Protein AF-A0A341AVJ7-F1 (afdb_monomer)

Solvent-accessible surface area (backbone atoms only — not comparable to full-atom values): 14240 Å² total; per-residue (Å²): 131,85,73,80,74,52,73,64,56,33,52,48,53,52,46,50,39,40,34,27,59,74,46,94,47,39,70,59,22,54,53,50,54,51,52,34,62,76,69,59,48,58,78,62,43,69,47,100,87,67,48,79,38,89,62,56,73,66,57,54,49,62,76,43,65,89,60,59,50,61,45,61,58,55,49,59,64,51,48,51,68,58,44,42,72,81,53,69,47,80,57,84,89,73,88,49,90,85,35,65,64,61,49,24,83,85,55,49,81,76,70,60,56,56,82,75,74,48,50,66,58,57,44,38,61,60,94,86,35,64,69,81,79,61,94,66,56,85,65,80,77,56,61,68,40,51,53,53,13,24,72,76,59,76,50,76,58,68,71,63,78,55,48,74,69,63,60,73,71,64,70,91,87,78,89,78,90,78,64,98,60,74,72,80,46,78,49,68,45,96,82,49,38,36,38,41,38,32,41,92,57,101,56,73,44,76,47,77,47,90,60,80,79,70,91,80,79,81,73,78,81,78,78,128

Organism: Neophocaena asiaeorientalis asiaeorientalis (NCBI:txid1706337)

Radius of gyration: 34.22 Å; Cα contacts (8 Å, |Δi|>4): 209; chains: 1; bounding box: 63×37×95 Å

pLDDT: mean 75.71, std 14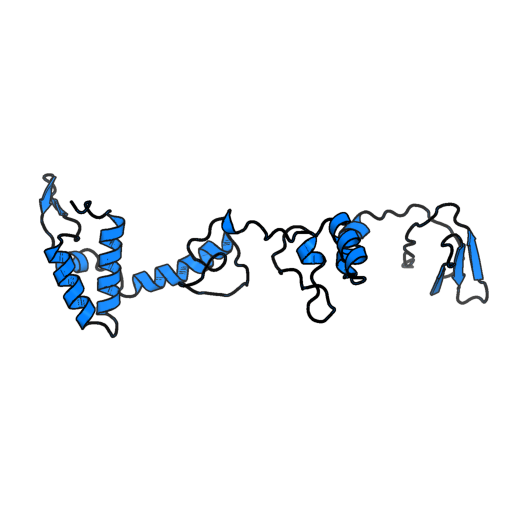.05, range [25.52, 94.06]

Foldseek 3Di:
DPPQDDPVRLVVLLLVLLLCCVDPNVVVSVVSLVVCLVVVSHDWDQDPVRDTDRDHSVNVCVVPVVQHSCNVVVVLQVLQVVVCVVQNALDPPDRDCPDPQSNHSPHDVVSLPQPPCALVLQLDDDVLARDDDRPSNVDQDDLVSQVVSCVNRVDGDPCNNDPPVNVVPQDDPDDDDQDPADWDDWDADPQNQWIWTDDPPRDIGIDGHPDRDRDDDPDPPPDD

InterPro domains:
  IPR052060 Bromodomain and WD repeat-containing [PTHR16266] (5-199)
  IPR057452 BRWD/PHIP, N-terminal domain [PF25437] (5-84)

Nearest PDB structures (foldseek):
  6lk8-assembly1_D  TM=6.986E-01  e=1.396E+00  Xenopus laevis
  9hcj-assembly1_N0  TM=7.595E-01  e=2.207E+00  Dictyostelium discoideum
  4bh6-assembly3_A  TM=8.139E-01  e=6.186E+00  Saccharomyces cerevisiae
  5grs-assembly1_A  TM=6.076E-01  e=2.475E+00  Schizosaccharomyces pombe 972h-
  2dk7-assembly1_A  TM=6.017E-01  e=4.646E+00  Homo sapiens

Secondary structure (DSSP, 8-state):
-PPPPPHHHHHHHHHHHHHHHHSS-HHHHHHHHHHHHHTT-SPPEEPTT--EE---HHHHHHHTTTS-TTHHHHHHHHHHHHHHHHS--SSTT---TT--GGGSTT--TTTTS-----HHHHH--BTTBPPPPPTT--SPPPHHHHHHHHHHHS---HHHHS-HHHHHT----------SS-EEEEEE-TTSSEEEEEESSS-EEEEEPSSS------------

Structure (mmCIF, N/CA/C/O backbone):
data_AF-A0A341AVJ7-F1
#
_entry.id   AF-A0A341AVJ7-F1
#
loop_
_atom_site.group_PDB
_atom_site.id
_atom_site.type_symbol
_atom_site.label_atom_id
_atom_site.label_alt_id
_atom_site.label_comp_id
_atom_site.label_asym_id
_atom_site.label_entity_id
_atom_site.label_seq_id
_atom_site.pdbx_PDB_ins_code
_atom_site.Cartn_x
_atom_site.Cartn_y
_atom_site.Cartn_z
_atom_site.occupancy
_atom_site.B_iso_or_equiv
_atom_site.auth_seq_id
_atom_site.auth_comp_id
_atom_site.auth_asym_id
_atom_site.auth_atom_id
_atom_site.pdbx_PDB_model_num
ATOM 1 N N . MET A 1 1 ? 2.191 17.291 30.471 1.00 36.19 1 MET A N 1
ATOM 2 C CA . MET A 1 1 ? 0.743 17.400 30.193 1.00 36.19 1 MET A CA 1
ATOM 3 C C . MET A 1 1 ? 0.506 16.715 28.864 1.00 36.19 1 MET A C 1
ATOM 5 O O . MET A 1 1 ? 1.033 17.200 27.872 1.00 36.19 1 MET A O 1
ATOM 9 N N . ALA A 1 2 ? -0.148 15.551 28.853 1.00 49.06 2 ALA A N 1
ATOM 10 C CA . ALA A 1 2 ? -0.531 14.910 27.598 1.00 49.06 2 ALA A CA 1
ATOM 11 C C . ALA A 1 2 ? -1.512 15.844 26.876 1.00 49.06 2 ALA A C 1
ATOM 13 O O . ALA A 1 2 ? -2.444 16.350 27.504 1.00 49.06 2 ALA A O 1
ATOM 14 N N . ALA A 1 3 ? -1.239 16.156 25.610 1.00 60.06 3 ALA A N 1
ATOM 15 C CA . ALA A 1 3 ? -2.153 16.941 24.794 1.00 60.06 3 ALA A CA 1
ATOM 16 C C . ALA A 1 3 ? -3.498 16.205 24.711 1.00 60.06 3 ALA A C 1
ATOM 18 O O . ALA A 1 3 ? -3.520 14.974 24.684 1.00 60.06 3 ALA A O 1
ATOM 19 N N . ALA A 1 4 ? -4.607 16.948 24.700 1.00 65.25 4 ALA A N 1
ATOM 20 C CA . ALA A 1 4 ? -5.905 16.343 24.431 1.00 65.25 4 ALA A CA 1
ATOM 21 C C . ALA A 1 4 ? -5.829 15.621 23.072 1.00 65.25 4 ALA A C 1
ATOM 23 O O . ALA A 1 4 ? -5.292 16.213 22.127 1.00 65.25 4 ALA A O 1
ATOM 24 N N . PRO A 1 5 ? -6.308 14.368 22.972 1.00 69.56 5 PRO A N 1
ATOM 25 C CA . PRO A 1 5 ? -6.267 13.628 21.720 1.00 69.56 5 PRO A CA 1
ATOM 26 C C . PRO A 1 5 ? -7.018 14.411 20.646 1.00 69.56 5 PRO A C 1
ATOM 28 O O . PRO A 1 5 ? -8.068 15.011 20.904 1.00 69.56 5 PRO A O 1
ATOM 31 N N . THR A 1 6 ? -6.486 14.414 19.430 1.00 81.19 6 THR A N 1
ATOM 32 C CA . THR A 1 6 ? -7.226 14.961 18.292 1.00 81.19 6 THR A CA 1
ATOM 33 C C . THR A 1 6 ? -8.494 14.134 18.069 1.00 81.19 6 THR A C 1
ATOM 35 O O . THR A 1 6 ? -8.550 12.948 18.397 1.00 81.19 6 THR A O 1
ATOM 38 N N . GLN A 1 7 ? -9.534 14.739 17.489 1.00 82.62 7 GLN A N 1
ATOM 39 C CA . GLN A 1 7 ? -10.797 14.033 17.244 1.00 82.62 7 GLN A CA 1
ATOM 40 C C . GLN A 1 7 ? -10.592 12.739 16.428 1.00 82.62 7 GLN A C 1
ATOM 42 O O . GLN A 1 7 ? -11.208 11.718 16.718 1.00 82.62 7 GLN A O 1
ATOM 47 N N . ILE A 1 8 ? -9.663 12.764 15.468 1.00 87.12 8 ILE A N 1
ATOM 48 C CA . ILE A 1 8 ? -9.317 11.610 14.629 1.00 87.12 8 ILE A CA 1
ATOM 49 C C . ILE A 1 8 ? -8.631 10.510 15.447 1.00 87.12 8 ILE A C 1
ATOM 51 O O . ILE A 1 8 ? -8.919 9.336 15.240 1.00 87.12 8 ILE A O 1
ATOM 55 N N . GLU A 1 9 ? -7.743 10.859 16.382 1.00 87.44 9 GLU A N 1
ATOM 56 C CA . GLU A 1 9 ? -7.105 9.871 17.262 1.00 87.44 9 GLU A CA 1
ATOM 57 C C . GLU A 1 9 ? -8.147 9.148 18.119 1.00 87.44 9 GLU A C 1
ATOM 59 O O . GLU A 1 9 ? -8.122 7.922 18.206 1.00 87.44 9 GLU A O 1
ATOM 64 N N . ALA A 1 10 ? -9.104 9.884 18.689 1.00 86.19 10 ALA A N 1
ATOM 65 C CA . ALA A 1 10 ? -10.193 9.308 19.476 1.00 86.19 10 ALA A CA 1
ATOM 66 C C . ALA A 1 10 ? -11.079 8.357 18.644 1.00 86.19 10 ALA A C 1
ATOM 68 O O . ALA A 1 10 ? -11.395 7.246 19.079 1.00 86.19 10 ALA A O 1
ATOM 69 N N . GLU A 1 11 ? -11.439 8.758 17.421 1.00 88.81 11 GLU A N 1
ATOM 70 C CA . GLU A 1 11 ? -12.184 7.914 16.478 1.00 88.81 11 GLU A CA 1
ATOM 71 C C . GLU A 1 11 ? -11.379 6.672 16.057 1.00 88.81 11 GLU A C 1
ATOM 73 O O . GLU A 1 11 ? -11.934 5.576 15.955 1.00 88.81 11 GLU A O 1
ATOM 78 N N . LEU A 1 12 ? -10.063 6.803 15.871 1.00 91.38 12 LEU A N 1
ATOM 79 C CA . LEU A 1 12 ? -9.185 5.687 15.527 1.00 91.38 12 LEU A CA 1
ATOM 80 C C . LEU A 1 12 ? -9.103 4.663 16.663 1.00 91.38 12 LEU A C 1
ATOM 82 O O . LEU A 1 12 ? -9.247 3.467 16.408 1.00 91.38 12 LEU A O 1
ATOM 86 N N . TYR A 1 13 ? -8.928 5.108 17.909 1.00 90.69 13 TYR A N 1
ATOM 87 C CA . TYR A 1 13 ? -8.951 4.213 19.066 1.00 90.69 13 TYR A CA 1
ATOM 88 C C . TYR A 1 13 ? -10.276 3.460 19.179 1.00 90.69 13 TYR A C 1
ATOM 90 O O . TYR A 1 13 ? -10.282 2.253 19.427 1.00 90.69 13 TYR A O 1
ATOM 98 N N . TYR A 1 14 ? -11.393 4.146 18.933 1.00 89.88 14 TYR A N 1
ATOM 99 C CA . TYR A 1 14 ? -12.707 3.517 18.891 1.00 89.88 14 TYR A CA 1
ATOM 100 C C . TYR A 1 14 ? -12.799 2.425 17.812 1.00 89.88 14 TYR A C 1
ATOM 102 O O . TYR A 1 14 ? -13.263 1.315 18.087 1.00 89.88 14 TYR A O 1
ATOM 110 N N . LEU A 1 15 ? -12.318 2.700 16.596 1.00 92.25 15 LEU A N 1
ATOM 111 C CA . LEU A 1 15 ? -12.306 1.721 15.507 1.00 92.25 15 LEU A CA 1
ATOM 112 C C . LEU A 1 15 ? -11.409 0.515 15.814 1.00 92.25 15 LEU A C 1
ATOM 114 O O . LEU A 1 15 ? -11.794 -0.618 15.519 1.00 92.25 15 LEU A O 1
ATOM 118 N N . ILE A 1 16 ? -10.249 0.735 16.439 1.00 92.44 16 ILE A N 1
ATOM 119 C CA . ILE A 1 16 ? -9.341 -0.338 16.871 1.00 92.44 16 ILE A CA 1
ATOM 120 C C . ILE A 1 16 ? -10.013 -1.202 17.941 1.00 92.44 16 ILE A C 1
ATOM 122 O O . ILE A 1 16 ? -10.012 -2.426 17.820 1.00 92.44 16 ILE A O 1
ATOM 126 N N . ALA A 1 17 ? -10.635 -0.589 18.953 1.00 91.62 17 ALA A N 1
ATOM 127 C CA . ALA A 1 17 ? -11.366 -1.309 19.993 1.00 91.62 17 ALA A CA 1
ATOM 128 C C . ALA A 1 17 ? -12.454 -2.205 19.385 1.00 91.62 17 ALA A C 1
ATOM 130 O O . ALA A 1 17 ? -12.543 -3.392 19.707 1.00 91.62 17 ALA A O 1
ATOM 131 N N . ARG A 1 18 ? -13.233 -1.661 18.442 1.00 91.12 18 ARG A N 1
ATOM 132 C CA . ARG A 1 18 ? -14.313 -2.387 17.763 1.00 91.12 18 ARG A CA 1
ATOM 133 C C . ARG A 1 18 ? -13.797 -3.535 16.892 1.00 91.12 18 ARG A C 1
ATOM 135 O O . ARG A 1 18 ? -14.398 -4.608 16.883 1.00 91.12 18 ARG A O 1
ATOM 142 N N . PHE A 1 19 ? -12.669 -3.337 16.212 1.00 92.56 19 PHE A N 1
ATOM 143 C CA . PHE A 1 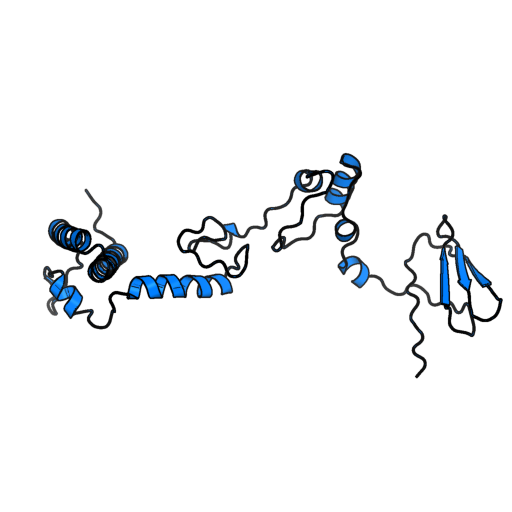19 ? -12.005 -4.386 15.440 1.00 92.56 19 PHE A CA 1
ATOM 144 C C . PHE A 1 19 ? -11.535 -5.532 16.347 1.00 92.56 19 PHE A C 1
ATOM 146 O O . PHE A 1 19 ? -11.846 -6.697 16.087 1.00 92.56 19 PHE A O 1
ATOM 153 N N . LEU A 1 20 ? -10.860 -5.209 17.456 1.00 92.62 20 LEU A N 1
ATOM 154 C CA . LEU A 1 20 ? -10.331 -6.201 18.397 1.00 92.62 20 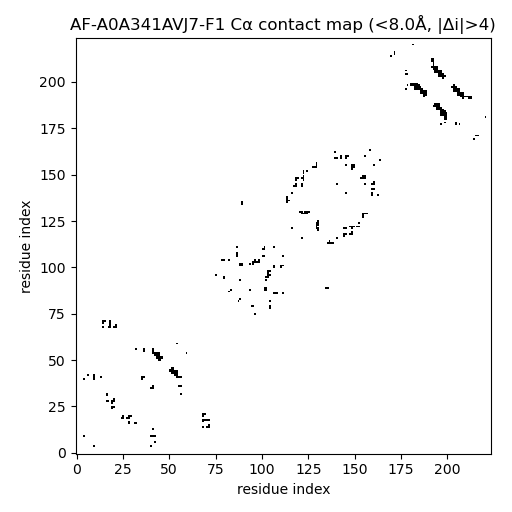LEU A CA 1
ATOM 155 C C . LEU A 1 20 ? -11.431 -7.017 19.089 1.00 92.62 20 LEU A C 1
ATOM 157 O O . LEU A 1 20 ? -11.225 -8.211 19.290 1.00 92.62 20 LEU A O 1
ATOM 161 N N . GLN A 1 21 ? -12.587 -6.414 19.400 1.00 88.88 21 GLN A N 1
ATOM 162 C CA . GLN A 1 21 ? -13.746 -7.108 19.994 1.00 88.88 21 GLN A CA 1
ATOM 163 C C . GLN A 1 21 ? -14.363 -8.180 19.086 1.00 88.88 21 GLN A C 1
ATOM 165 O O . GLN A 1 21 ? -15.004 -9.109 19.570 1.00 88.88 21 GLN A O 1
ATOM 170 N N . SER A 1 22 ? -14.220 -8.037 17.768 1.00 87.69 22 SER A N 1
ATOM 171 C CA . SER A 1 22 ? -14.698 -9.036 16.803 1.00 87.69 22 SER A CA 1
ATOM 172 C C . SER A 1 22 ? -13.659 -10.109 16.474 1.00 87.69 22 SER A C 1
ATOM 174 O O . SER A 1 22 ? -13.972 -11.097 15.812 1.00 87.69 22 SER A O 1
ATOM 176 N N . GLY A 1 23 ? -12.416 -9.901 16.910 1.00 88.88 23 GLY A N 1
ATOM 177 C CA . GLY A 1 23 ? -11.278 -10.745 16.587 1.00 88.88 23 GLY A CA 1
ATOM 178 C C . GLY A 1 23 ? -10.935 -11.766 17.679 1.00 88.88 23 GLY A C 1
ATOM 179 O O . GLY A 1 23 ? -11.634 -11.916 18.677 1.00 88.88 23 GLY A O 1
ATOM 180 N N . PRO A 1 24 ? -9.802 -12.471 17.532 1.00 91.50 24 PRO A N 1
ATOM 181 C CA . PRO A 1 24 ? -9.306 -13.396 18.554 1.00 91.50 24 PRO A CA 1
ATOM 182 C C . PRO A 1 24 ? -8.768 -12.681 19.812 1.00 91.50 24 PRO A C 1
ATOM 184 O O . PRO A 1 24 ? -8.576 -13.311 20.852 1.00 91.50 24 PRO A O 1
ATOM 187 N N . CYS A 1 25 ? -8.528 -11.368 19.742 1.00 91.56 25 CYS A N 1
ATOM 188 C CA . CYS A 1 25 ? -7.872 -10.569 20.782 1.00 91.56 25 CYS A CA 1
ATOM 189 C C . CYS A 1 25 ? -8.857 -9.893 21.758 1.00 91.56 25 CYS A C 1
ATOM 191 O O . CYS A 1 25 ? -8.626 -8.766 22.199 1.00 91.56 25 CYS A O 1
ATOM 193 N N . ASN A 1 26 ? -9.932 -10.583 22.146 1.00 88.94 26 ASN A N 1
ATOM 194 C CA . ASN A 1 26 ? -10.995 -10.019 22.993 1.00 88.94 26 ASN A CA 1
ATOM 195 C C . ASN A 1 26 ? -10.516 -9.536 24.369 1.00 88.94 26 ASN A C 1
ATOM 197 O O . ASN A 1 26 ? -11.009 -8.530 24.872 1.00 88.94 26 ASN A O 1
ATOM 201 N N . LYS A 1 27 ? -9.527 -10.214 24.970 1.00 92.00 27 LYS A N 1
ATOM 202 C CA . LYS A 1 27 ? -8.950 -9.797 26.261 1.00 92.00 27 LYS A CA 1
ATOM 203 C C . LYS A 1 27 ? -8.283 -8.426 26.158 1.00 92.00 27 LYS A C 1
ATOM 205 O O . LYS A 1 27 ? -8.512 -7.565 26.996 1.00 92.00 27 LYS A O 1
ATOM 210 N N . SER A 1 28 ? -7.499 -8.215 25.100 1.00 93.38 28 SER A N 1
ATOM 211 C CA . SER A 1 28 ? -6.859 -6.926 24.827 1.00 93.38 28 SER A CA 1
ATOM 212 C C . SER A 1 28 ? -7.890 -5.843 24.529 1.00 93.38 28 SER A C 1
ATOM 214 O O . SER A 1 28 ? -7.714 -4.710 24.953 1.00 93.38 28 SER A O 1
ATOM 216 N N . ALA A 1 29 ? -8.986 -6.194 23.851 1.00 92.38 29 ALA A N 1
ATOM 217 C CA . ALA A 1 29 ? -10.069 -5.259 23.577 1.00 92.38 29 ALA A CA 1
ATOM 218 C C . ALA A 1 29 ? -10.738 -4.745 24.865 1.00 92.38 29 ALA A C 1
ATOM 220 O O . ALA A 1 29 ? -11.009 -3.556 24.973 1.00 92.38 29 ALA A O 1
ATOM 221 N N . GLN A 1 30 ? -10.973 -5.622 25.848 1.00 91.56 30 GLN A N 1
ATOM 222 C CA . GLN A 1 30 ? -11.551 -5.238 27.142 1.00 91.56 30 GLN A CA 1
ATOM 223 C C . GLN A 1 30 ? -10.631 -4.302 27.931 1.00 91.56 30 GLN A C 1
ATOM 225 O O . GLN A 1 30 ? -11.095 -3.283 28.433 1.00 91.56 30 GLN A O 1
ATOM 230 N N . VAL A 1 31 ? -9.333 -4.619 27.991 1.00 94.06 31 VAL A N 1
ATOM 231 C CA . VAL A 1 31 ? -8.332 -3.758 28.645 1.00 94.06 31 VAL A CA 1
ATOM 232 C C . VAL A 1 31 ? -8.274 -2.393 27.963 1.00 94.06 31 VAL A C 1
ATOM 234 O O . VAL A 1 31 ? -8.323 -1.371 28.632 1.00 94.06 31 VAL A O 1
ATOM 237 N N . LEU A 1 32 ? -8.267 -2.364 26.629 1.00 91.88 32 LEU A N 1
ATOM 238 C CA . LEU A 1 32 ? -8.228 -1.113 25.878 1.00 91.88 32 LEU A CA 1
ATOM 239 C C . LEU A 1 32 ? -9.483 -0.256 26.108 1.00 91.88 32 LEU A C 1
ATOM 241 O O . LEU A 1 32 ? -9.377 0.959 26.205 1.00 91.88 32 LEU A O 1
ATOM 245 N N . VAL A 1 33 ? -10.669 -0.857 26.243 1.00 90.88 33 VAL A N 1
ATOM 246 C CA . VAL A 1 33 ? -11.892 -0.116 26.609 1.00 90.88 33 VAL A CA 1
ATOM 247 C C . VAL A 1 33 ? -11.769 0.516 27.999 1.00 90.88 33 VAL A C 1
ATOM 249 O O . VAL A 1 33 ? -12.133 1.679 28.159 1.00 90.88 33 VAL A O 1
ATOM 252 N N . GLN A 1 34 ? -11.210 -0.204 28.975 1.00 90.06 34 GLN A N 1
ATOM 253 C CA . GLN A 1 34 ? -10.962 0.339 30.316 1.00 90.06 34 GLN A CA 1
ATOM 254 C C . GLN A 1 34 ? -9.966 1.505 30.268 1.00 90.06 34 GLN A C 1
ATOM 256 O O . GLN A 1 34 ? -10.256 2.578 30.793 1.00 90.06 34 GLN A O 1
ATOM 261 N N . GLU A 1 35 ? -8.848 1.350 29.553 1.00 90.94 35 GLU A N 1
ATOM 262 C CA . GLU A 1 35 ? -7.854 2.416 29.365 1.00 90.94 35 GLU A CA 1
ATOM 263 C C . GLU A 1 35 ? -8.455 3.656 28.675 1.00 90.94 35 GLU A C 1
ATOM 265 O O . GLU A 1 35 ? -8.127 4.789 29.031 1.00 90.94 35 GLU A O 1
ATOM 270 N N . LEU A 1 36 ? -9.370 3.476 27.714 1.00 88.19 36 LEU A N 1
ATOM 271 C CA . LEU A 1 36 ? -10.055 4.589 27.042 1.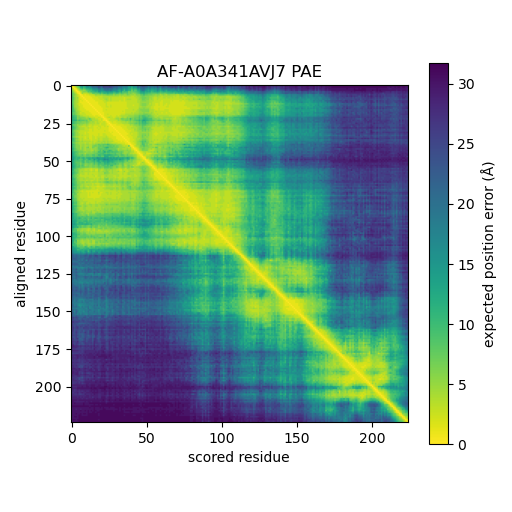00 88.19 36 LEU A CA 1
ATOM 272 C C . LEU A 1 36 ? -10.940 5.400 27.995 1.00 88.19 36 LEU A C 1
ATOM 274 O O . LEU A 1 36 ? -11.001 6.630 27.876 1.00 88.19 36 LEU A O 1
ATOM 278 N N . GLU A 1 37 ? -11.618 4.730 28.925 1.00 85.88 37 GLU A N 1
ATOM 279 C CA . GLU A 1 37 ? -12.452 5.366 29.947 1.00 85.88 37 GLU A CA 1
ATOM 280 C C . GLU A 1 37 ? -11.597 6.045 31.028 1.00 85.88 37 GLU A C 1
ATOM 282 O O . GLU A 1 37 ? -11.863 7.198 31.385 1.00 85.88 37 GLU A O 1
ATOM 287 N N . GLU A 1 38 ? -10.525 5.389 31.482 1.00 87.12 38 GLU A N 1
ATOM 288 C CA . GLU A 1 38 ? -9.567 5.928 32.458 1.00 87.12 38 GLU A CA 1
ATOM 289 C C . GLU A 1 38 ? -8.865 7.190 31.941 1.00 87.12 38 GLU A C 1
ATOM 291 O O . GLU A 1 38 ? -8.792 8.208 32.638 1.00 87.12 38 GLU A O 1
ATOM 296 N N . HIS A 1 39 ? -8.396 7.158 30.692 1.00 84.44 39 HIS A N 1
ATOM 297 C CA . HIS A 1 39 ? -7.710 8.283 30.059 1.00 84.44 39 HIS A CA 1
ATOM 298 C C . HIS A 1 39 ? -8.659 9.330 29.452 1.00 84.44 39 HIS A C 1
ATOM 300 O O . HIS A 1 39 ? -8.186 10.343 28.937 1.00 84.44 39 HIS A O 1
ATOM 306 N N . GLN A 1 40 ? -9.983 9.136 29.533 1.00 79.94 40 GLN A N 1
ATOM 307 C CA . GLN A 1 40 ? -11.003 10.029 28.957 1.00 79.94 40 GLN A CA 1
ATOM 308 C C . GLN A 1 40 ? -10.769 10.337 27.468 1.00 79.94 40 GLN A C 1
ATOM 310 O O . GLN A 1 40 ? -11.010 11.455 27.008 1.00 79.94 40 GLN A O 1
ATOM 315 N N . LEU A 1 41 ? -10.304 9.344 26.708 1.00 80.44 41 LEU A N 1
ATOM 316 C CA . LEU A 1 41 ? -10.034 9.474 25.271 1.00 80.44 41 LEU A CA 1
ATOM 317 C C . LEU A 1 41 ? -11.321 9.395 24.430 1.00 80.44 41 LEU A C 1
ATOM 319 O O . LEU A 1 41 ? -11.304 9.678 23.235 1.00 80.44 41 LEU A O 1
ATOM 323 N N . ILE A 1 42 ? -12.443 9.028 25.054 1.00 81.12 42 ILE A N 1
ATOM 324 C CA . ILE A 1 42 ? -13.767 8.975 24.435 1.00 81.12 42 ILE A CA 1
ATOM 325 C C . ILE A 1 42 ? -14.288 10.406 24.206 1.00 81.12 42 ILE A C 1
ATOM 327 O O . ILE A 1 42 ? -14.360 11.192 25.158 1.00 81.12 42 ILE A O 1
ATOM 331 N N . PRO A 1 43 ? -14.709 10.761 22.977 1.00 78.75 43 PRO A N 1
ATOM 332 C CA . PRO A 1 43 ? -15.212 12.094 22.687 1.00 78.75 43 PRO A CA 1
ATOM 333 C C . PRO A 1 43 ? -16.488 12.375 23.487 1.00 78.75 43 PRO A C 1
ATOM 335 O O . PRO A 1 43 ? -17.467 11.618 23.456 1.00 78.75 43 PRO A O 1
ATOM 338 N N . ARG A 1 44 ? -16.470 13.500 24.207 1.00 79.81 44 ARG A N 1
ATOM 339 C CA . ARG A 1 44 ? -17.588 13.956 25.037 1.00 79.81 44 ARG A CA 1
ATOM 340 C C . ARG A 1 44 ? -18.783 14.346 24.171 1.00 79.81 44 ARG A C 1
ATOM 342 O O . ARG A 1 44 ? -18.643 14.774 23.025 1.00 79.81 44 ARG A O 1
ATOM 349 N N . ARG A 1 45 ? -19.984 14.197 24.726 1.00 80.12 45 ARG A N 1
ATOM 350 C CA . ARG A 1 45 ? -21.217 14.690 24.105 1.00 80.12 45 ARG A CA 1
ATOM 351 C C . ARG A 1 45 ? -21.442 16.139 24.484 1.00 80.12 45 ARG A C 1
ATOM 353 O O . ARG A 1 45 ? -21.280 16.466 25.650 1.00 80.12 45 ARG A O 1
ATOM 360 N N . LEU A 1 46 ? -21.931 16.946 23.552 1.00 79.25 46 LEU A N 1
ATOM 361 C CA . LEU A 1 46 ? -22.588 18.204 23.882 1.00 79.25 46 LEU A CA 1
ATOM 362 C C . LEU A 1 46 ? -24.101 17.998 23.879 1.00 79.25 46 LEU A C 1
ATOM 364 O O . LEU A 1 46 ? -24.653 17.402 22.950 1.00 79.25 46 LEU A O 1
ATOM 368 N N . ASP A 1 47 ? -24.755 18.477 24.926 1.00 82.56 47 ASP A N 1
ATOM 369 C CA . ASP A 1 47 ? -26.210 18.583 24.961 1.00 82.56 47 ASP A CA 1
ATOM 370 C C . ASP A 1 47 ? -26.695 19.792 24.151 1.00 82.56 47 ASP A C 1
ATOM 372 O O . ASP A 1 47 ? -25.904 20.649 23.755 1.00 82.56 47 ASP A O 1
ATOM 376 N N . TRP A 1 48 ? -28.008 19.896 23.923 1.00 78.62 48 TRP A N 1
ATOM 377 C CA . TRP A 1 48 ? -28.620 21.042 23.229 1.00 78.62 48 TRP A CA 1
ATOM 378 C C . TRP A 1 48 ? -28.368 22.384 23.946 1.00 78.62 48 TRP A C 1
ATOM 380 O O . TRP A 1 48 ? -28.412 23.437 23.323 1.00 78.62 48 TRP A O 1
ATOM 390 N N . GLU A 1 49 ? -28.062 22.341 25.245 1.00 82.56 49 GLU A N 1
ATOM 391 C CA . GLU A 1 49 ? -27.647 23.478 26.081 1.00 82.56 49 GLU A CA 1
ATOM 392 C C . GLU A 1 49 ? -26.130 23.756 26.030 1.00 82.56 49 GLU A C 1
ATOM 394 O O . GLU A 1 49 ? -25.639 24.635 26.736 1.00 82.56 49 GLU A O 1
ATOM 399 N N . GLY A 1 50 ? -25.363 23.000 25.237 1.00 81.62 50 GLY A N 1
ATOM 400 C CA . GLY A 1 50 ? -23.911 23.156 25.097 1.00 81.62 50 GLY A CA 1
ATOM 401 C C . GLY A 1 50 ? -23.087 22.591 26.259 1.00 81.62 50 GLY A C 1
ATOM 402 O O . GLY A 1 50 ? -21.901 22.892 26.369 1.00 81.62 50 GLY A O 1
ATOM 403 N N . ARG A 1 51 ? -23.685 21.778 27.140 1.00 81.69 51 ARG A N 1
ATOM 404 C CA . ARG A 1 51 ? -22.983 21.146 28.269 1.00 81.69 51 ARG A CA 1
ATOM 405 C C . ARG A 1 51 ? -22.315 19.838 27.858 1.00 81.69 51 ARG A C 1
ATOM 407 O O . ARG A 1 51 ? -22.937 19.006 27.198 1.00 81.69 51 ARG A O 1
ATOM 414 N N . GLU A 1 52 ? -21.071 19.652 28.292 1.00 83.06 52 GLU A N 1
ATOM 415 C CA . GLU A 1 52 ? -20.303 18.432 28.047 1.00 83.06 52 GLU A CA 1
ATOM 416 C C . GLU A 1 52 ? -20.705 17.294 28.988 1.00 83.06 52 GLU A C 1
ATOM 418 O O . GLU A 1 52 ? -20.648 17.431 30.210 1.00 83.06 52 GLU A O 1
ATOM 423 N N . HIS A 1 53 ? -21.018 16.138 28.412 1.00 78.88 53 HIS A N 1
ATOM 424 C CA . HIS A 1 53 ? -21.319 14.911 29.138 1.00 78.88 53 HIS A CA 1
ATOM 425 C C . HIS A 1 53 ? -20.312 13.820 28.794 1.00 78.88 53 HIS A C 1
ATOM 427 O O . HIS A 1 53 ? -19.934 13.620 27.631 1.00 78.88 53 HIS A O 1
ATOM 433 N N . ARG A 1 54 ? -19.882 13.098 29.833 1.00 78.06 54 ARG A N 1
ATOM 434 C CA . ARG A 1 54 ? -19.069 11.891 29.686 1.00 78.06 54 ARG A CA 1
ATOM 435 C C . ARG A 1 54 ? -19.930 10.791 29.069 1.00 78.06 54 ARG A C 1
ATOM 437 O O . ARG A 1 54 ? -21.077 10.618 29.469 1.00 78.06 54 ARG A O 1
ATOM 444 N N . ARG A 1 55 ? -19.371 10.082 28.093 1.00 79.06 55 ARG A N 1
ATOM 445 C CA . ARG A 1 55 ? -19.993 8.921 27.449 1.00 79.06 55 ARG A CA 1
ATOM 446 C C . ARG A 1 55 ? -19.256 7.661 27.872 1.00 79.06 55 ARG A C 1
ATOM 448 O O . ARG A 1 55 ? -18.032 7.705 27.998 1.00 79.06 55 ARG A O 1
ATOM 455 N N . SER A 1 56 ? -19.993 6.571 28.048 1.00 84.00 56 SER A N 1
ATOM 456 C CA . SER A 1 56 ? -19.394 5.239 28.127 1.00 84.00 56 SER A CA 1
ATOM 457 C C . SER A 1 56 ? -19.005 4.744 26.732 1.00 84.00 56 SER A C 1
ATOM 459 O O . SER A 1 56 ? -19.476 5.270 25.711 1.00 84.00 56 SER A O 1
ATOM 461 N N . PHE A 1 57 ? -18.157 3.719 26.666 1.00 85.06 57 PHE A N 1
ATOM 462 C CA . PHE A 1 57 ? -17.847 3.081 25.386 1.00 85.06 57 PHE A CA 1
ATOM 463 C C . PHE A 1 57 ? -19.098 2.461 24.734 1.00 85.06 57 PHE A C 1
ATOM 465 O O . PHE A 1 57 ? -19.284 2.567 23.519 1.00 85.06 57 PHE A O 1
ATOM 472 N N . GLU A 1 58 ? -19.989 1.873 25.534 1.00 85.38 58 GLU A N 1
ATOM 473 C CA . GLU A 1 58 ? -21.237 1.256 25.067 1.00 85.38 58 GLU A CA 1
ATOM 474 C C . GLU A 1 58 ? -22.182 2.279 24.423 1.00 85.38 58 GLU A C 1
ATOM 476 O O . GLU A 1 58 ? -22.715 2.024 23.339 1.00 85.38 58 GLU A O 1
ATOM 481 N N . ASP A 1 59 ? -22.306 3.475 25.008 1.00 86.50 59 ASP A N 1
ATOM 482 C CA . ASP A 1 59 ? -23.088 4.575 24.424 1.00 86.50 59 ASP A CA 1
ATOM 483 C C . ASP A 1 59 ? -22.553 4.977 23.045 1.00 86.50 59 ASP A C 1
ATOM 485 O O . ASP A 1 59 ? -23.316 5.312 22.132 1.00 86.50 59 ASP A O 1
ATOM 489 N N . LEU A 1 60 ? -21.228 4.948 22.874 1.00 85.44 60 LEU A N 1
ATOM 490 C CA . LEU A 1 60 ? -20.583 5.301 21.614 1.00 85.44 60 LEU A CA 1
ATOM 491 C C . LEU A 1 60 ? -20.799 4.218 20.551 1.00 85.44 60 LEU A C 1
ATOM 493 O O . LEU A 1 60 ? -21.004 4.542 19.378 1.00 85.44 60 LEU A O 1
ATOM 497 N N . VAL A 1 61 ? -20.820 2.944 20.948 1.00 87.31 61 VAL A N 1
ATOM 498 C CA . VAL A 1 61 ? -21.214 1.828 20.076 1.00 87.31 61 VAL A CA 1
ATOM 499 C C . VAL A 1 61 ? -22.679 1.938 19.662 1.00 87.31 61 VAL A C 1
ATOM 501 O O . VAL A 1 61 ? -22.969 1.801 18.471 1.00 87.31 61 VAL A O 1
ATOM 504 N N . ALA A 1 62 ? -23.579 2.251 20.595 1.00 87.50 62 ALA A N 1
ATOM 505 C CA . ALA A 1 62 ? -25.002 2.424 20.315 1.00 87.50 62 ALA A CA 1
ATOM 506 C C . ALA A 1 62 ? -25.263 3.602 19.360 1.00 87.50 62 ALA A C 1
ATOM 508 O O . ALA A 1 62 ? -26.001 3.460 18.384 1.00 87.50 62 ALA A O 1
ATOM 509 N N . ALA A 1 63 ? -24.605 4.744 19.581 1.00 87.06 63 ALA A N 1
ATOM 510 C CA . ALA A 1 63 ? -24.706 5.908 18.699 1.00 87.06 63 ALA A CA 1
ATOM 511 C C . ALA A 1 63 ? -24.173 5.622 17.282 1.00 87.06 63 ALA A C 1
ATOM 513 O O . ALA A 1 63 ? -24.698 6.140 16.296 1.00 87.06 63 ALA A O 1
ATOM 514 N N . ASN A 1 64 ? -23.156 4.766 17.168 1.00 87.38 64 ASN A N 1
ATOM 515 C CA . ASN A 1 64 ? -22.517 4.401 15.906 1.00 87.38 64 ASN A CA 1
ATOM 516 C C . ASN A 1 64 ? -22.884 2.981 15.450 1.00 87.38 64 ASN A C 1
ATOM 518 O O . ASN A 1 64 ? -22.035 2.228 14.964 1.00 87.38 64 ASN A O 1
ATOM 522 N N . ALA A 1 65 ? -24.160 2.606 15.562 1.00 86.81 65 ALA A N 1
ATOM 523 C CA . ALA A 1 65 ? -24.646 1.286 15.151 1.00 86.81 65 ALA A CA 1
ATOM 524 C C . ALA A 1 65 ? -24.393 0.967 13.660 1.00 86.81 65 ALA A C 1
ATOM 526 O O . ALA A 1 65 ? -24.235 -0.193 13.292 1.00 86.81 65 ALA A O 1
ATOM 527 N N . HIS A 1 66 ? -24.303 1.995 12.811 1.00 89.94 66 HIS A N 1
ATOM 528 C CA . HIS A 1 66 ? -24.074 1.880 11.367 1.00 89.94 66 HIS A CA 1
ATOM 529 C C . HIS A 1 66 ? -22.652 1.431 10.984 1.00 89.94 66 HIS A C 1
ATOM 531 O O . HIS A 1 66 ? -22.429 1.008 9.850 1.00 89.94 66 HIS A O 1
ATOM 537 N N . ILE A 1 67 ? -21.686 1.533 11.900 1.00 90.50 67 ILE A N 1
ATOM 538 C CA . ILE A 1 67 ? -20.290 1.167 11.649 1.00 90.50 67 ILE A CA 1
ATOM 539 C C . ILE A 1 67 ? -20.126 -0.323 11.966 1.00 90.50 67 ILE A C 1
ATOM 541 O O . ILE A 1 67 ? -20.325 -0.710 13.107 1.00 90.50 67 ILE A O 1
ATOM 545 N N . PRO A 1 68 ? -19.781 -1.205 11.022 1.00 88.44 68 PRO A N 1
ATOM 546 C CA . PRO A 1 68 ? -19.540 -2.606 11.355 1.00 88.44 68 PRO A CA 1
ATOM 547 C C . PRO A 1 68 ? -18.173 -2.792 12.053 1.00 88.44 68 PRO A C 1
ATOM 549 O O . PRO A 1 68 ? -17.302 -1.926 11.956 1.00 88.44 68 PRO A O 1
ATOM 552 N N . PRO A 1 69 ? -17.930 -3.907 12.762 1.00 88.00 69 PRO A N 1
ATOM 553 C CA . PRO A 1 69 ? -16.649 -4.127 13.443 1.00 88.00 69 PRO A CA 1
ATOM 554 C C . PRO A 1 69 ? -15.460 -4.317 12.482 1.00 88.00 69 PRO A C 1
ATOM 556 O O . PRO A 1 69 ? -14.323 -4.023 12.836 1.00 88.00 69 PRO A O 1
ATOM 559 N N . ASP A 1 70 ? -15.722 -4.730 11.241 1.00 90.56 70 ASP A N 1
ATOM 560 C CA . ASP A 1 70 ? -14.737 -4.874 10.161 1.00 90.56 70 ASP A CA 1
ATOM 561 C C . ASP A 1 70 ? -14.494 -3.567 9.377 1.00 90.56 70 ASP A C 1
ATOM 563 O O . ASP A 1 70 ? -13.778 -3.553 8.374 1.00 90.56 70 ASP A O 1
ATOM 567 N N . TYR A 1 71 ? -15.078 -2.448 9.819 1.00 92.62 71 TYR A N 1
ATOM 568 C CA . TYR A 1 71 ? -15.035 -1.173 9.102 1.00 92.62 71 TYR A CA 1
ATOM 569 C C . TYR A 1 71 ? -13.613 -0.656 8.864 1.00 92.62 71 TYR A C 1
ATOM 571 O O . TYR A 1 71 ? -13.296 -0.224 7.756 1.00 92.62 71 TYR A O 1
ATOM 579 N N . LEU A 1 72 ? -12.739 -0.747 9.873 1.00 92.06 72 LEU A N 1
ATOM 580 C CA . LEU A 1 72 ? -11.340 -0.325 9.753 1.00 92.06 72 LEU A CA 1
ATOM 581 C C . LEU A 1 72 ? -10.607 -1.120 8.661 1.00 92.06 72 LEU A C 1
ATOM 583 O O . LEU A 1 72 ? -9.885 -0.545 7.851 1.00 92.06 72 LEU A O 1
ATOM 587 N N . LEU A 1 73 ? -10.856 -2.429 8.593 1.00 91.44 73 LEU A N 1
ATOM 588 C CA . LEU A 1 73 ? -10.263 -3.313 7.593 1.00 91.44 73 LEU A CA 1
ATOM 589 C C . LEU A 1 73 ? -10.755 -2.961 6.182 1.00 91.44 73 LEU A C 1
ATOM 591 O O . LEU A 1 73 ? -9.938 -2.798 5.278 1.00 91.44 73 LEU A O 1
ATOM 595 N N . LYS A 1 74 ? -12.060 -2.713 6.011 1.00 91.94 74 LYS A N 1
ATOM 596 C CA . LYS A 1 74 ? -12.639 -2.254 4.734 1.00 91.94 74 LYS A CA 1
ATOM 597 C C . LYS A 1 74 ? -12.057 -0.922 4.262 1.00 91.94 74 LYS A C 1
ATOM 599 O O . LYS A 1 74 ? -11.853 -0.729 3.063 1.00 91.94 74 LYS A O 1
ATOM 604 N N . ILE A 1 75 ? -11.791 0.010 5.181 1.00 92.50 75 ILE A N 1
ATOM 605 C CA . ILE A 1 75 ? -11.109 1.268 4.850 1.00 92.50 75 ILE A CA 1
ATOM 606 C C . ILE A 1 75 ? -9.706 0.970 4.317 1.00 92.50 75 ILE A C 1
ATOM 608 O O . ILE A 1 75 ? -9.351 1.441 3.235 1.00 92.50 75 ILE A O 1
ATOM 612 N N . CYS A 1 76 ? -8.930 0.165 5.040 1.00 90.81 76 CYS A N 1
ATOM 613 C CA . CYS A 1 76 ? -7.573 -0.207 4.655 1.00 90.81 76 CYS A CA 1
ATOM 614 C C . CYS A 1 76 ? -7.513 -0.901 3.281 1.00 90.81 76 CYS A C 1
ATOM 616 O O . CYS A 1 76 ? -6.644 -0.577 2.472 1.00 90.81 76 CYS A O 1
ATOM 618 N N . GLU A 1 77 ? -8.465 -1.785 2.978 1.00 89.50 77 GLU A N 1
ATOM 619 C CA . GLU A 1 77 ? -8.590 -2.439 1.667 1.00 89.50 77 GLU A CA 1
ATOM 620 C C . GLU A 1 77 ? -8.943 -1.456 0.546 1.00 89.50 77 GLU A C 1
ATOM 622 O O . GLU A 1 77 ? -8.461 -1.588 -0.579 1.00 89.50 77 GLU A O 1
ATOM 627 N N . ARG A 1 78 ? -9.771 -0.446 0.836 1.00 90.00 78 ARG A N 1
ATOM 628 C CA . ARG A 1 78 ? -10.243 0.513 -0.169 1.00 90.00 78 ARG A CA 1
ATOM 629 C C . ARG A 1 78 ? -9.228 1.612 -0.476 1.00 90.00 78 ARG A C 1
ATOM 631 O O . ARG A 1 78 ? -9.198 2.098 -1.607 1.00 90.00 78 ARG A O 1
ATOM 638 N N . ILE A 1 79 ? -8.403 2.006 0.495 1.00 90.44 79 ILE A N 1
ATOM 639 C CA . ILE A 1 79 ? -7.401 3.068 0.311 1.00 90.44 79 ILE A CA 1
ATOM 640 C C . ILE A 1 79 ? -6.341 2.660 -0.716 1.00 90.44 79 ILE A C 1
ATOM 642 O O . ILE A 1 79 ? -5.990 3.483 -1.558 1.00 90.44 79 ILE A O 1
ATOM 646 N N . GLY A 1 80 ? -5.865 1.410 -0.699 1.00 87.19 80 GLY A N 1
ATOM 647 C CA . GLY A 1 80 ? -4.814 0.942 -1.614 1.00 87.19 80 GLY A CA 1
ATOM 648 C C . GLY A 1 80 ? -5.144 1.190 -3.096 1.00 87.19 80 GLY A C 1
ATOM 649 O O . GLY A 1 80 ? -4.452 1.978 -3.739 1.00 87.19 80 GLY A O 1
ATOM 650 N N . PRO A 1 81 ? -6.247 0.625 -3.624 1.00 87.25 81 PRO A N 1
ATOM 651 C CA . PRO A 1 81 ? -6.663 0.815 -5.014 1.00 87.25 81 PRO A CA 1
ATOM 652 C C . PRO A 1 81 ? -7.015 2.260 -5.383 1.00 87.25 81 PRO A C 1
ATOM 654 O O . PRO A 1 81 ? -6.911 2.636 -6.550 1.00 87.25 81 PRO A O 1
ATOM 657 N N . LEU A 1 82 ? -7.482 3.072 -4.427 1.00 88.88 82 LEU A N 1
ATOM 658 C CA . LEU A 1 82 ? -7.730 4.498 -4.665 1.00 88.88 82 LEU A CA 1
ATOM 659 C C . LEU A 1 82 ? -6.415 5.258 -4.826 1.00 88.88 82 LEU A C 1
ATOM 661 O O . LEU A 1 82 ? -6.277 6.053 -5.753 1.00 88.88 82 LEU A O 1
ATOM 665 N N . LEU A 1 83 ? -5.440 4.965 -3.970 1.00 87.62 83 LEU A N 1
ATOM 666 C CA . LEU A 1 83 ? -4.117 5.565 -4.026 1.00 87.62 83 LEU A CA 1
ATOM 667 C C . LEU A 1 83 ? -3.348 5.132 -5.277 1.00 87.62 83 LEU A C 1
ATOM 669 O O . LEU A 1 83 ? -2.676 5.960 -5.880 1.00 87.62 83 LEU A O 1
ATOM 673 N N . ASP A 1 84 ? -3.491 3.877 -5.709 1.00 85.50 84 ASP A N 1
ATOM 674 C CA . ASP A 1 84 ? -2.851 3.344 -6.920 1.00 85.50 84 ASP A CA 1
ATOM 675 C C . ASP A 1 84 ? -3.237 4.096 -8.202 1.00 85.50 84 ASP A C 1
ATOM 677 O O . ASP A 1 84 ? -2.453 4.120 -9.153 1.00 85.50 84 ASP A O 1
ATOM 681 N N . LYS A 1 85 ? -4.426 4.716 -8.236 1.00 85.19 85 LYS A N 1
ATOM 682 C CA . LYS A 1 85 ? -4.885 5.531 -9.373 1.00 85.19 85 LYS A CA 1
ATOM 683 C C . LYS A 1 85 ? -4.144 6.860 -9.470 1.00 85.19 85 LYS A C 1
ATOM 685 O O . LYS A 1 85 ? -3.799 7.277 -10.570 1.00 85.19 85 LYS A O 1
ATOM 690 N N . GLU A 1 86 ? -3.922 7.509 -8.333 1.00 84.94 86 GLU A N 1
ATOM 691 C CA . GLU A 1 86 ? -3.251 8.812 -8.264 1.00 84.94 86 GLU A CA 1
ATOM 692 C C . GLU A 1 86 ? -1.728 8.654 -8.308 1.00 84.94 86 GLU A C 1
ATOM 694 O O . GLU A 1 86 ? -1.016 9.396 -8.986 1.00 84.94 86 GLU A O 1
ATOM 699 N N . ILE A 1 87 ? -1.214 7.661 -7.582 1.00 83.19 87 ILE A N 1
ATOM 700 C CA . ILE A 1 87 ? 0.208 7.407 -7.408 1.00 83.19 87 ILE A CA 1
ATOM 701 C C . ILE A 1 87 ? 0.461 5.916 -7.668 1.00 83.19 87 ILE A C 1
ATOM 703 O O . ILE A 1 87 ? 0.197 5.084 -6.798 1.00 83.19 87 ILE A O 1
ATOM 707 N N . PRO A 1 88 ? 1.003 5.533 -8.837 1.00 79.06 88 PRO A N 1
ATOM 708 C CA . PRO A 1 88 ? 1.219 4.129 -9.157 1.00 79.06 88 PRO A CA 1
ATOM 709 C C . PRO A 1 88 ? 2.337 3.513 -8.305 1.00 79.06 88 PRO A C 1
ATOM 711 O O . PRO A 1 88 ? 3.336 4.156 -7.968 1.00 79.06 88 PRO A O 1
ATOM 714 N N . GLN A 1 89 ? 2.1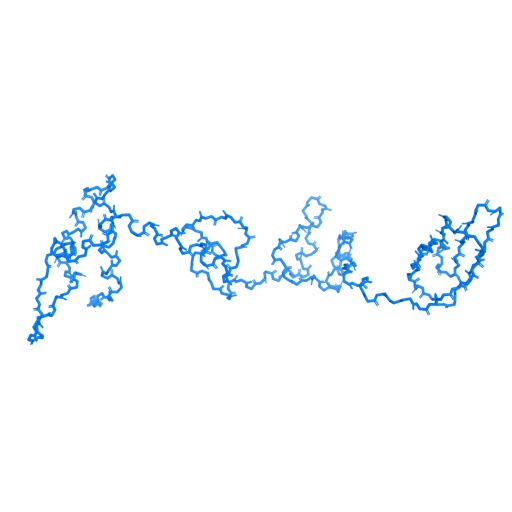71 2.237 -7.958 1.00 76.94 89 GLN A N 1
ATOM 715 C CA . GLN A 1 89 ? 3.191 1.456 -7.256 1.00 76.94 89 GLN A CA 1
ATOM 716 C C . GLN A 1 89 ? 4.379 1.116 -8.159 1.00 76.94 89 GLN A C 1
ATOM 718 O O . GLN A 1 89 ? 4.270 1.022 -9.382 1.00 76.94 89 GLN A O 1
ATOM 723 N N . SER A 1 90 ? 5.525 0.830 -7.531 1.00 72.94 90 SER A N 1
ATOM 724 C CA . SER A 1 90 ? 6.693 0.295 -8.245 1.00 72.94 90 SER A CA 1
ATOM 725 C C . SER A 1 90 ? 6.423 -1.061 -8.899 1.00 72.94 90 SER A C 1
ATOM 727 O O . SER A 1 90 ? 7.025 -1.378 -9.923 1.00 72.94 90 SER A O 1
ATOM 729 N N . VAL A 1 91 ? 5.573 -1.870 -8.273 1.00 74.94 91 VAL A N 1
ATOM 730 C CA . VAL A 1 91 ? 5.166 -3.186 -8.761 1.00 74.94 91 VAL A CA 1
ATOM 731 C C . VAL A 1 91 ? 3.645 -3.211 -8.707 1.00 74.94 91 VAL A C 1
ATOM 733 O O . VAL A 1 91 ? 3.111 -3.050 -7.613 1.00 74.94 91 VAL A O 1
ATOM 736 N N . PRO A 1 92 ? 2.952 -3.369 -9.843 1.00 77.12 92 PRO A N 1
ATOM 737 C CA . PRO A 1 92 ? 1.497 -3.388 -9.860 1.00 77.12 92 PRO A CA 1
ATOM 738 C C . PRO A 1 92 ? 0.951 -4.627 -9.139 1.00 77.12 92 PRO A C 1
ATOM 740 O O . PRO A 1 92 ? 1.506 -5.719 -9.264 1.00 77.12 92 PRO A O 1
ATOM 743 N N . GLY A 1 93 ? -0.160 -4.457 -8.418 1.00 78.25 93 GLY A N 1
ATOM 744 C CA . GLY A 1 93 ? -0.901 -5.549 -7.776 1.00 78.25 93 GLY A CA 1
ATOM 745 C C . GLY A 1 93 ? -0.446 -5.909 -6.359 1.00 78.25 93 GLY A C 1
ATOM 746 O O . GLY A 1 93 ? -0.972 -6.860 -5.785 1.00 78.25 93 GLY A O 1
ATOM 747 N N . VAL A 1 94 ? 0.499 -5.170 -5.771 1.00 82.75 94 VAL A N 1
ATOM 748 C CA . VAL A 1 94 ? 0.972 -5.432 -4.408 1.00 82.75 94 VAL A CA 1
ATOM 749 C C . VAL A 1 94 ? 0.067 -4.721 -3.402 1.00 82.75 94 VAL A C 1
ATOM 751 O O . VAL A 1 94 ? 0.218 -3.536 -3.124 1.00 82.75 94 VAL A O 1
ATOM 754 N N . GLN A 1 95 ? -0.871 -5.453 -2.807 1.00 83.00 95 GLN A N 1
ATOM 755 C CA . GLN A 1 95 ? -1.739 -4.917 -1.756 1.00 83.00 95 GLN A CA 1
ATOM 756 C C . GLN A 1 95 ? -1.163 -5.250 -0.378 1.00 83.00 95 GLN A C 1
ATOM 758 O O . GLN A 1 95 ? -1.231 -6.386 0.085 1.00 83.00 95 GLN A O 1
ATOM 763 N N . THR A 1 96 ? -0.550 -4.261 0.272 1.00 85.56 96 THR A N 1
ATOM 764 C CA . THR A 1 96 ? 0.015 -4.399 1.620 1.00 85.56 96 THR A CA 1
ATOM 765 C C . THR A 1 96 ? -0.168 -3.114 2.419 1.00 85.56 96 THR A C 1
ATOM 767 O O . THR A 1 96 ? 0.104 -2.022 1.926 1.00 85.56 96 THR A O 1
ATOM 770 N N . LEU A 1 97 ? -0.611 -3.246 3.671 1.00 88.44 97 LEU A N 1
ATOM 771 C CA . LEU A 1 97 ? -0.727 -2.125 4.613 1.00 88.44 97 LEU A CA 1
ATOM 772 C C . LEU A 1 97 ? 0.617 -1.773 5.266 1.00 88.44 97 LEU A C 1
ATOM 774 O O . LEU A 1 97 ? 0.791 -0.671 5.771 1.00 88.44 97 LEU A O 1
ATOM 778 N N . LEU A 1 98 ? 1.566 -2.713 5.245 1.00 88.56 98 LEU A N 1
ATOM 779 C CA . LEU A 1 98 ? 2.886 -2.605 5.875 1.00 88.56 98 LEU A CA 1
ATOM 780 C C . LEU A 1 98 ? 3.993 -2.330 4.846 1.00 88.56 98 LEU A C 1
ATOM 782 O O . LEU A 1 98 ? 5.171 -2.586 5.091 1.00 88.56 98 LEU A O 1
ATOM 786 N N . GLY A 1 99 ? 3.616 -1.868 3.653 1.00 84.88 99 GLY A N 1
ATOM 787 C CA . GLY A 1 99 ? 4.563 -1.529 2.603 1.00 84.88 99 GLY A CA 1
ATOM 788 C C . GLY A 1 99 ? 5.424 -0.325 2.977 1.00 84.88 99 GLY A C 1
ATOM 789 O O . GLY A 1 99 ? 5.001 0.578 3.692 1.00 84.88 99 GLY A O 1
ATOM 790 N N . VAL A 1 100 ? 6.648 -0.297 2.450 1.00 81.06 100 VAL A N 1
ATOM 791 C CA . VAL A 1 100 ? 7.607 0.788 2.694 1.00 81.06 100 VAL A CA 1
ATOM 792 C C . VAL A 1 100 ? 7.881 1.545 1.397 1.00 81.06 100 VAL A C 1
ATOM 794 O O . VAL A 1 100 ? 7.898 0.972 0.302 1.00 81.06 100 VAL A O 1
ATOM 797 N N . GLY A 1 101 ? 8.095 2.857 1.512 1.00 80.75 101 GLY A N 1
ATOM 798 C CA . GLY A 1 101 ? 8.411 3.731 0.385 1.00 80.75 101 GLY A CA 1
ATOM 799 C C . GLY A 1 101 ? 7.295 3.730 -0.658 1.00 80.75 101 GLY A C 1
ATOM 800 O O . GLY A 1 101 ? 6.152 4.042 -0.355 1.00 80.75 101 GLY A O 1
ATOM 801 N N . ARG A 1 102 ? 7.603 3.323 -1.894 1.00 77.62 102 ARG A N 1
ATOM 802 C CA . ARG A 1 102 ? 6.638 3.319 -3.013 1.00 77.62 102 ARG A CA 1
ATOM 803 C C . ARG A 1 102 ? 5.517 2.282 -2.898 1.00 77.62 102 ARG A C 1
ATOM 805 O O . ARG A 1 102 ? 4.596 2.326 -3.704 1.00 77.62 102 ARG A O 1
ATOM 812 N N . GLN A 1 103 ? 5.616 1.369 -1.934 1.00 83.00 103 GLN A N 1
ATOM 813 C CA . GLN A 1 103 ? 4.550 0.429 -1.580 1.00 83.00 103 GLN A CA 1
ATOM 814 C C . GLN A 1 103 ? 3.790 0.863 -0.313 1.00 83.00 103 GLN A C 1
ATOM 816 O O . GLN A 1 103 ? 2.879 0.163 0.112 1.00 83.00 103 GLN A O 1
ATOM 821 N N . SER A 1 104 ? 4.164 1.989 0.310 1.00 87.50 104 SER A N 1
ATOM 822 C CA . SER A 1 104 ? 3.464 2.538 1.478 1.00 87.50 104 SER A CA 1
ATOM 823 C C . SER A 1 104 ? 2.115 3.138 1.083 1.00 87.50 104 SER A C 1
ATOM 825 O O . SER A 1 104 ? 1.974 3.728 0.009 1.00 87.50 104 SER A O 1
ATOM 827 N N . LEU A 1 105 ? 1.131 3.050 1.979 1.00 86.50 105 LEU A N 1
ATOM 828 C CA . LEU A 1 105 ? -0.137 3.775 1.845 1.00 86.50 105 LEU A CA 1
ATOM 829 C C . LEU A 1 105 ? 0.003 5.283 2.096 1.00 86.50 105 LEU A C 1
ATOM 831 O O . LEU A 1 105 ? -0.878 6.045 1.721 1.00 86.50 105 LEU A O 1
ATOM 835 N N . LEU A 1 106 ? 1.110 5.715 2.702 1.00 86.69 106 LEU A N 1
ATOM 836 C CA . LEU A 1 106 ? 1.410 7.123 2.985 1.00 86.69 106 LEU A CA 1
ATOM 837 C C . LEU A 1 106 ? 2.415 7.715 1.987 1.00 86.69 106 LEU A C 1
ATOM 839 O O . LEU A 1 106 ? 3.143 8.644 2.315 1.00 86.69 106 LEU A O 1
ATOM 843 N N . ARG A 1 107 ? 2.535 7.122 0.796 1.00 85.38 107 ARG A N 1
ATOM 844 C CA . ARG A 1 107 ? 3.485 7.584 -0.221 1.00 85.38 107 ARG A CA 1
ATOM 845 C C . ARG A 1 107 ? 3.030 8.891 -0.852 1.00 85.38 107 ARG A C 1
ATOM 847 O O . ARG A 1 107 ? 1.884 9.014 -1.282 1.00 85.38 107 ARG A O 1
ATOM 854 N N . ASP A 1 108 ? 3.981 9.799 -1.020 1.00 80.81 108 ASP A N 1
ATOM 855 C CA . ASP A 1 108 ? 3.760 11.055 -1.721 1.00 80.81 108 ASP A CA 1
ATOM 856 C C . ASP A 1 108 ? 4.288 11.008 -3.160 1.00 80.81 108 ASP A C 1
ATOM 858 O O . ASP A 1 108 ? 5.210 10.263 -3.516 1.00 80.81 108 ASP A O 1
ATOM 862 N N . ALA A 1 109 ? 3.794 11.920 -4.002 1.00 73.12 109 ALA A N 1
ATOM 863 C CA . ALA A 1 109 ? 4.355 12.154 -5.336 1.00 73.12 109 ALA A CA 1
ATOM 864 C C . ALA A 1 109 ? 5.862 12.500 -5.291 1.00 73.12 109 ALA A C 1
ATOM 866 O O . ALA A 1 109 ? 6.599 12.269 -6.252 1.00 73.12 109 ALA A O 1
ATOM 867 N N . LYS A 1 110 ? 6.349 13.023 -4.155 1.00 70.25 110 LYS A N 1
ATOM 868 C CA . LYS A 1 110 ? 7.772 13.306 -3.914 1.00 70.25 110 LYS A CA 1
ATOM 869 C C . LYS A 1 110 ? 8.607 12.031 -3.770 1.00 70.25 110 LYS A C 1
ATOM 871 O O . LYS A 1 110 ? 9.739 12.014 -4.253 1.00 70.25 110 LYS A O 1
ATOM 876 N N . ASP A 1 111 ? 8.048 10.972 -3.193 1.00 64.38 111 ASP A N 1
ATOM 877 C CA . ASP A 1 111 ? 8.710 9.666 -3.033 1.00 64.38 111 ASP A CA 1
ATOM 878 C C . ASP A 1 111 ? 8.730 8.875 -4.348 1.00 64.38 111 ASP A C 1
ATOM 880 O O . ASP A 1 111 ? 9.548 7.976 -4.578 1.00 64.38 111 ASP A O 1
ATOM 884 N N . CYS A 1 112 ? 7.853 9.269 -5.270 1.00 60.53 112 CYS A N 1
ATOM 885 C CA . CYS A 1 112 ? 7.790 8.754 -6.629 1.00 60.53 112 CYS A CA 1
ATOM 886 C C . CYS A 1 112 ? 8.799 9.410 -7.573 1.00 60.53 112 CYS A C 1
ATOM 888 O O . CYS A 1 112 ? 8.838 9.059 -8.755 1.00 60.53 112 CYS A O 1
ATOM 890 N N . LYS A 1 113 ? 9.667 10.310 -7.081 1.00 58.94 113 LYS A N 1
ATOM 891 C CA . LYS A 1 113 ? 10.812 10.791 -7.862 1.00 58.94 113 LYS A CA 1
ATOM 892 C C . LYS A 1 113 ? 11.588 9.574 -8.353 1.00 58.94 113 LYS A C 1
ATOM 894 O O . LYS A 1 113 ? 12.117 8.793 -7.561 1.00 58.94 113 LYS A O 1
ATOM 899 N N . SER A 1 114 ? 11.567 9.376 -9.674 1.00 57.59 114 SER A N 1
ATOM 900 C CA . SER A 1 114 ? 12.314 8.338 -10.383 1.00 57.59 114 SER A CA 1
ATOM 901 C C . SER A 1 114 ? 13.700 8.247 -9.762 1.00 57.59 114 SER A C 1
ATOM 903 O O . SER A 1 114 ? 14.376 9.271 -9.692 1.00 57.59 114 SER A O 1
ATOM 905 N N . THR A 1 115 ? 14.117 7.063 -9.301 1.00 57.81 115 THR A N 1
ATOM 906 C CA . THR A 1 115 ? 15.507 6.836 -8.912 1.00 57.81 115 THR A CA 1
ATOM 907 C C . THR A 1 115 ? 16.326 7.194 -10.135 1.00 57.81 115 THR A C 1
ATOM 909 O O . THR A 1 115 ? 16.325 6.445 -11.107 1.00 57.81 115 THR A O 1
ATOM 912 N N . LEU A 1 116 ? 16.911 8.389 -10.153 1.00 57.38 116 LEU A N 1
ATOM 913 C CA . LEU A 1 116 ? 17.766 8.838 -11.233 1.00 57.38 116 LEU A CA 1
ATOM 914 C C . LEU A 1 116 ? 18.935 7.865 -11.230 1.00 57.38 116 LEU A C 1
ATOM 916 O O . LEU A 1 116 ? 19.785 7.903 -10.346 1.00 57.38 116 LEU A O 1
ATOM 920 N N . TRP A 1 117 ? 18.930 6.918 -12.163 1.00 62.28 117 TRP A N 1
ATOM 921 C CA . TRP A 1 117 ? 20.110 6.118 -12.403 1.00 62.28 117 TRP A CA 1
ATOM 922 C C . TRP A 1 117 ? 21.204 7.072 -12.860 1.00 62.28 117 TRP A C 1
ATOM 924 O O . TRP A 1 117 ? 21.145 7.647 -13.948 1.00 62.28 117 TRP A O 1
ATOM 934 N N . ASN A 1 118 ? 22.174 7.277 -11.978 1.00 64.62 118 ASN A N 1
ATOM 935 C CA . ASN A 1 118 ? 23.370 8.042 -12.276 1.00 64.62 118 ASN A CA 1
ATOM 936 C C . ASN A 1 118 ? 24.240 7.261 -13.272 1.00 64.62 118 ASN A C 1
ATOM 938 O O . ASN A 1 118 ? 24.069 6.054 -13.450 1.00 64.62 118 ASN A O 1
ATOM 942 N N . GLY A 1 119 ? 25.209 7.925 -13.910 1.00 65.75 119 GLY A N 1
ATOM 943 C CA . GLY A 1 119 ? 26.127 7.271 -14.856 1.00 65.75 119 GLY A CA 1
ATOM 944 C C . GLY A 1 119 ? 26.838 6.038 -14.272 1.00 65.75 119 GLY A C 1
ATOM 945 O O . GLY A 1 119 ? 27.059 5.064 -14.985 1.00 65.75 119 GLY A O 1
ATOM 946 N N . SER A 1 120 ? 27.092 6.028 -12.959 1.00 69.38 120 SER A N 1
ATOM 947 C CA . SER A 1 120 ? 27.647 4.881 -12.230 1.00 69.38 120 SER A CA 1
ATOM 948 C C . SER A 1 120 ? 26.714 3.666 -12.182 1.00 69.38 120 SER A C 1
ATOM 950 O O . SER A 1 120 ? 27.195 2.541 -12.254 1.00 69.38 120 SER A O 1
ATOM 952 N N . ALA A 1 121 ? 25.392 3.861 -12.130 1.00 71.88 121 ALA A N 1
ATOM 953 C CA . ALA A 1 121 ? 24.424 2.763 -12.188 1.00 71.88 121 ALA A CA 1
ATOM 954 C C . ALA A 1 121 ? 24.409 2.095 -13.574 1.00 71.88 121 ALA A C 1
ATOM 956 O O . ALA A 1 121 ? 24.251 0.882 -13.676 1.00 71.88 121 ALA A O 1
ATOM 957 N N . PHE A 1 122 ? 24.645 2.871 -14.640 1.00 69.06 122 PHE A N 1
ATOM 958 C CA . PHE A 1 122 ? 24.788 2.342 -16.001 1.00 69.06 122 PHE A CA 1
ATOM 959 C C . PHE A 1 122 ? 26.117 1.622 -16.238 1.00 69.06 122 PHE A C 1
ATOM 961 O O . PHE A 1 122 ? 26.168 0.716 -17.066 1.00 69.06 122 PHE A O 1
ATOM 968 N N . ALA A 1 123 ? 27.171 2.018 -15.521 1.00 72.12 123 ALA A N 1
ATOM 969 C CA . ALA A 1 123 ? 28.478 1.366 -15.552 1.00 72.12 123 ALA A CA 1
ATOM 970 C C . ALA A 1 123 ? 28.582 0.167 -14.589 1.00 72.12 123 ALA A C 1
ATOM 972 O O . ALA A 1 123 ? 29.580 -0.548 -14.597 1.00 72.12 123 ALA A O 1
ATOM 973 N N . ALA A 1 124 ? 27.576 -0.077 -13.747 1.00 79.00 124 ALA A N 1
ATOM 974 C CA . ALA A 1 124 ? 27.561 -1.261 -12.903 1.00 79.00 124 ALA A CA 1
ATOM 975 C C . ALA A 1 124 ? 27.344 -2.513 -13.768 1.00 79.00 124 ALA A C 1
ATOM 977 O O . ALA A 1 124 ? 26.482 -2.537 -14.645 1.00 79.00 124 ALA A O 1
ATOM 978 N N . LEU A 1 125 ? 28.108 -3.571 -13.503 1.00 78.31 125 LEU A N 1
ATOM 979 C CA . LEU A 1 125 ? 27.918 -4.877 -14.126 1.00 78.31 125 LEU A CA 1
ATOM 980 C C . LEU A 1 125 ? 27.535 -5.894 -13.058 1.00 78.31 125 LEU A C 1
ATOM 982 O O . LEU A 1 125 ? 28.257 -6.087 -12.083 1.00 78.31 125 LEU A O 1
ATOM 986 N N . HIS A 1 126 ? 26.424 -6.590 -13.274 1.00 74.31 126 HIS A N 1
ATOM 987 C CA . HIS A 1 126 ? 26.044 -7.751 -12.483 1.00 74.31 126 HIS A CA 1
ATOM 988 C C . HIS A 1 126 ? 26.231 -8.999 -13.350 1.00 74.31 126 HIS A C 1
ATOM 990 O O . HIS A 1 126 ? 25.531 -9.178 -14.348 1.00 74.31 126 HIS A O 1
ATOM 996 N N . ARG A 1 127 ? 27.214 -9.843 -13.002 1.00 80.69 127 ARG A N 1
ATOM 997 C CA . ARG A 1 127 ? 27.611 -11.037 -13.782 1.00 80.69 127 ARG A CA 1
ATOM 998 C C . ARG A 1 127 ? 27.968 -10.720 -15.246 1.00 80.69 127 ARG A C 1
ATOM 1000 O O . ARG A 1 127 ? 27.540 -11.413 -16.161 1.00 80.69 127 ARG A O 1
ATOM 1007 N N . GLY A 1 128 ? 28.710 -9.631 -15.469 1.00 77.88 128 GLY A N 1
ATOM 1008 C CA . GLY A 1 128 ? 29.143 -9.206 -16.809 1.00 77.88 128 GLY A CA 1
ATOM 1009 C C . GLY A 1 128 ? 28.052 -8.562 -17.673 1.00 77.88 128 GLY A C 1
ATOM 1010 O O . GLY A 1 128 ? 28.302 -8.244 -18.832 1.00 77.88 128 GLY A O 1
ATOM 1011 N N . ARG A 1 129 ? 26.846 -8.336 -17.132 1.00 75.94 129 ARG A N 1
ATOM 1012 C CA . ARG A 1 129 ? 25.730 -7.691 -17.837 1.00 75.94 129 ARG A CA 1
ATOM 1013 C C . ARG A 1 129 ? 25.327 -6.392 -17.130 1.00 75.94 129 ARG A C 1
ATOM 1015 O O . ARG A 1 129 ? 25.272 -6.376 -15.899 1.00 75.94 129 ARG A O 1
ATOM 1022 N N . PRO A 1 130 ? 24.992 -5.318 -17.867 1.00 73.88 130 PRO A N 1
ATOM 1023 C CA . PRO A 1 130 ? 24.407 -4.130 -17.254 1.00 73.88 130 PRO A CA 1
ATOM 1024 C C . PRO A 1 130 ? 23.045 -4.456 -16.595 1.00 73.88 130 PRO A C 1
ATOM 1026 O O . PRO A 1 130 ? 22.276 -5.259 -17.145 1.00 73.88 130 PRO A O 1
ATOM 1029 N N . PRO A 1 131 ? 22.714 -3.852 -15.43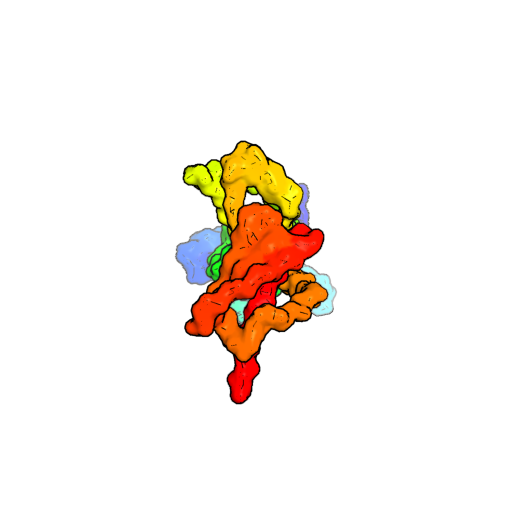9 1.00 74.19 131 PRO A N 1
ATOM 1030 C CA . PRO A 1 131 ? 21.477 -4.110 -14.701 1.00 74.19 131 PRO A CA 1
ATOM 1031 C C . PRO A 1 131 ? 20.227 -3.696 -15.489 1.00 74.19 131 PRO A C 1
ATOM 1033 O O . PRO A 1 131 ? 20.283 -2.843 -16.378 1.00 74.19 131 PRO A O 1
ATOM 1036 N N . GLU A 1 132 ? 19.101 -4.362 -15.222 1.00 72.50 132 GLU A N 1
ATOM 1037 C CA . GLU A 1 132 ? 17.813 -4.079 -15.872 1.00 72.50 132 GLU A CA 1
ATOM 1038 C C . GLU A 1 132 ? 17.221 -2.756 -15.396 1.00 72.50 132 GLU A C 1
ATOM 1040 O O . GLU A 1 132 ? 17.299 -2.417 -14.216 1.00 72.50 132 GLU A O 1
ATOM 1045 N N . LEU A 1 133 ? 16.657 -1.996 -16.341 1.00 67.19 133 LEU A N 1
ATOM 1046 C CA . LEU A 1 133 ? 15.961 -0.761 -16.013 1.00 67.19 133 LEU A CA 1
ATOM 1047 C C . LEU A 1 133 ? 14.714 -1.107 -15.192 1.00 67.19 133 LEU A C 1
ATOM 1049 O O . LEU A 1 133 ? 13.961 -2.000 -15.590 1.00 67.19 133 LEU A O 1
ATOM 1053 N N . PRO A 1 134 ? 14.455 -0.395 -14.084 1.00 64.38 134 PRO A N 1
ATOM 1054 C CA . PRO A 1 134 ? 13.181 -0.505 -13.395 1.00 64.38 134 PRO A CA 1
ATOM 1055 C C . PRO A 1 134 ? 12.038 -0.211 -14.370 1.00 64.38 134 PRO A C 1
ATOM 1057 O O . PRO A 1 134 ? 12.120 0.742 -15.145 1.00 64.38 134 PRO A O 1
ATOM 1060 N N . VAL A 1 135 ? 10.947 -0.975 -14.285 1.00 60.69 135 VAL A N 1
ATOM 1061 C CA . VAL A 1 135 ? 9.745 -0.796 -15.128 1.00 60.69 135 VAL A CA 1
ATOM 1062 C C . VAL A 1 135 ? 9.205 0.642 -15.053 1.00 60.69 135 VAL A C 1
ATOM 1064 O O . VAL A 1 135 ? 8.697 1.174 -16.031 1.00 60.69 135 VAL A O 1
ATOM 1067 N N . ASN A 1 136 ? 9.415 1.309 -13.914 1.00 58.78 136 ASN A N 1
ATOM 1068 C CA . ASN A 1 136 ? 8.99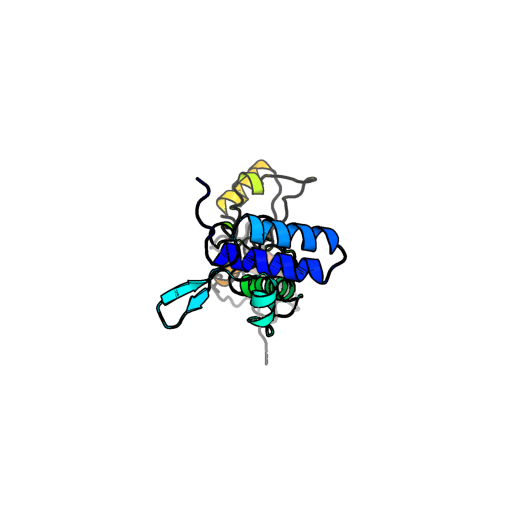5 2.686 -13.653 1.00 58.78 136 ASN A CA 1
ATOM 1069 C C . ASN A 1 136 ? 10.111 3.729 -13.845 1.00 58.78 136 ASN A C 1
ATOM 1071 O O . ASN A 1 136 ? 10.105 4.779 -13.196 1.00 58.78 136 ASN A O 1
ATOM 1075 N N . TYR A 1 137 ? 11.109 3.455 -14.689 1.00 63.06 137 TYR A N 1
ATOM 1076 C CA . TYR A 1 137 ? 12.118 4.447 -15.057 1.00 63.06 137 TYR A CA 1
ATOM 1077 C C . TYR A 1 137 ? 11.541 5.400 -16.113 1.00 63.06 137 TYR A C 1
ATOM 1079 O O . TYR A 1 137 ? 11.614 5.166 -17.315 1.00 63.06 137 TYR A O 1
ATOM 1087 N N . VAL A 1 138 ? 10.921 6.479 -15.628 1.00 57.91 138 VAL A N 1
ATOM 1088 C CA . VAL A 1 138 ? 10.098 7.410 -16.426 1.00 57.91 138 VAL A CA 1
ATOM 1089 C C . VAL A 1 138 ? 10.904 8.195 -17.472 1.00 57.91 138 VAL A C 1
ATOM 1091 O O . VAL A 1 138 ? 10.336 8.698 -18.438 1.00 57.91 138 VAL A O 1
ATOM 1094 N N . LYS A 1 139 ? 12.229 8.315 -17.319 1.00 62.56 139 LYS A N 1
ATOM 1095 C CA . LYS A 1 139 ? 13.081 9.054 -18.262 1.00 62.56 139 LYS A CA 1
ATOM 1096 C C . LYS A 1 139 ? 14.140 8.135 -18.847 1.00 62.56 139 LYS A C 1
ATOM 1098 O O . LYS A 1 139 ? 14.905 7.603 -18.060 1.00 62.56 139 LYS A O 1
ATOM 1103 N N . PRO A 1 140 ? 14.254 7.972 -20.175 1.00 61.72 140 PRO A N 1
ATOM 1104 C CA . PRO A 1 140 ? 15.340 7.189 -20.749 1.00 61.72 140 PRO A CA 1
ATOM 1105 C C . PRO A 1 140 ? 16.702 7.792 -20.361 1.00 61.72 140 PRO A C 1
ATOM 1107 O O . PRO A 1 140 ? 16.811 9.011 -20.187 1.00 61.72 140 PRO A O 1
ATOM 1110 N N . PRO A 1 141 ? 17.750 6.965 -20.214 1.00 68.19 141 PRO A N 1
ATOM 1111 C CA . PRO A 1 141 ? 19.081 7.473 -19.920 1.00 68.19 141 PRO A CA 1
ATOM 1112 C C . PRO A 1 141 ? 19.590 8.445 -20.984 1.00 68.19 141 PRO A C 1
ATOM 1114 O O . PRO A 1 141 ? 19.338 8.273 -22.174 1.00 68.19 141 PRO A O 1
ATOM 1117 N N . ASN A 1 142 ? 20.359 9.448 -20.553 1.00 73.06 142 ASN A N 1
ATOM 1118 C CA . ASN A 1 142 ? 21.062 10.349 -21.464 1.00 73.06 142 ASN A CA 1
ATOM 1119 C C . ASN A 1 142 ? 22.120 9.565 -22.265 1.00 73.06 142 ASN A C 1
ATOM 1121 O O . ASN A 1 142 ? 22.896 8.810 -21.672 1.00 73.06 142 ASN A O 1
ATOM 1125 N N . VAL A 1 143 ? 22.193 9.791 -23.583 1.00 75.56 143 VAL A N 1
ATOM 1126 C CA . VAL A 1 143 ? 23.178 9.170 -24.485 1.00 75.56 143 VAL A CA 1
ATOM 1127 C C . VAL A 1 143 ? 24.607 9.314 -23.962 1.00 75.56 143 VAL A C 1
ATOM 1129 O O . VAL A 1 143 ? 25.360 8.347 -24.010 1.00 75.56 143 VAL A O 1
ATOM 1132 N N . VAL A 1 144 ? 24.945 10.462 -23.361 1.00 79.31 144 VAL A N 1
ATOM 1133 C CA . VAL A 1 144 ? 26.272 10.725 -22.781 1.00 79.31 144 VAL A CA 1
ATOM 1134 C C . VAL A 1 144 ? 26.594 9.731 -21.662 1.00 79.31 144 VAL A C 1
ATOM 1136 O O . VAL A 1 144 ? 27.679 9.157 -21.628 1.00 79.31 144 VAL A O 1
ATOM 1139 N N . ASN A 1 145 ? 25.635 9.456 -20.775 1.00 78.44 145 ASN A N 1
ATOM 1140 C CA . ASN A 1 145 ? 25.834 8.507 -19.677 1.00 78.44 145 ASN A CA 1
ATOM 1141 C C . ASN A 1 145 ? 26.000 7.075 -20.201 1.00 78.44 145 ASN A C 1
ATOM 1143 O O . ASN A 1 145 ? 26.786 6.305 -19.655 1.00 78.44 145 ASN A O 1
ATOM 1147 N N . ILE A 1 146 ? 25.291 6.727 -21.277 1.00 75.38 146 ILE A N 1
ATOM 1148 C CA . ILE A 1 146 ? 25.345 5.401 -21.906 1.00 75.38 146 ILE A CA 1
ATOM 1149 C C . ILE A 1 146 ? 26.679 5.197 -22.622 1.00 75.38 146 ILE A C 1
ATOM 1151 O O . ILE A 1 146 ? 27.277 4.125 -22.508 1.00 75.38 146 ILE A O 1
ATOM 1155 N N . THR A 1 147 ? 27.166 6.208 -23.346 1.00 78.56 147 THR A N 1
ATOM 1156 C CA . THR A 1 147 ? 28.468 6.152 -24.022 1.00 78.56 147 THR A CA 1
ATOM 1157 C C . THR A 1 147 ? 29.610 6.093 -23.019 1.00 78.56 147 THR A C 1
ATOM 1159 O O . THR A 1 147 ? 30.504 5.266 -23.187 1.00 78.56 147 THR A O 1
ATOM 1162 N N . SER A 1 148 ? 29.547 6.879 -21.941 1.00 79.75 148 SER A N 1
ATOM 1163 C CA . SER A 1 148 ? 30.549 6.838 -20.871 1.00 79.75 148 SER A CA 1
ATOM 1164 C C . SER A 1 148 ? 30.552 5.486 -20.153 1.00 79.75 148 SER A C 1
ATOM 1166 O O . SER A 1 148 ? 31.611 4.896 -19.961 1.00 79.75 148 SER A O 1
ATOM 1168 N N . ALA A 1 149 ? 29.379 4.929 -19.830 1.00 78.50 149 ALA A N 1
ATOM 1169 C CA . ALA A 1 149 ? 29.275 3.595 -19.236 1.00 78.50 149 ALA A CA 1
ATOM 1170 C C . ALA A 1 149 ? 29.829 2.497 -20.160 1.00 78.50 149 ALA A C 1
ATOM 1172 O O . ALA A 1 149 ? 30.549 1.609 -19.699 1.00 78.50 149 ALA A O 1
ATOM 1173 N N . ARG A 1 150 ? 29.558 2.583 -21.470 1.00 80.44 150 ARG A N 1
ATOM 1174 C CA . ARG A 1 150 ? 30.123 1.671 -22.475 1.00 80.44 150 ARG A CA 1
ATOM 1175 C C . ARG A 1 150 ? 31.642 1.778 -22.545 1.00 80.44 150 ARG A C 1
ATOM 1177 O O . ARG A 1 150 ? 32.301 0.755 -22.663 1.00 80.44 150 ARG A O 1
ATOM 1184 N N . GLN A 1 151 ? 32.193 2.988 -22.499 1.00 83.62 151 GLN A N 1
ATOM 1185 C CA . GLN A 1 151 ? 33.640 3.187 -22.542 1.00 83.62 151 GLN A CA 1
ATOM 1186 C C . GLN A 1 151 ? 34.325 2.584 -21.311 1.00 83.62 151 GLN A C 1
ATOM 1188 O O . GLN A 1 151 ? 35.398 2.006 -21.439 1.00 83.62 151 GLN A O 1
ATOM 1193 N N . LEU A 1 152 ? 33.687 2.676 -20.141 1.00 81.06 152 LEU A N 1
ATOM 1194 C CA . LEU A 1 152 ? 34.226 2.138 -18.892 1.00 81.06 152 LEU A CA 1
ATOM 1195 C C . LEU A 1 152 ? 34.112 0.611 -18.786 1.00 81.06 152 LEU A C 1
ATOM 1197 O O . LEU A 1 152 ? 35.004 -0.028 -18.242 1.00 81.06 152 LEU A O 1
ATOM 1201 N N . THR A 1 153 ? 33.022 0.021 -19.280 1.00 80.31 153 THR A N 1
ATOM 1202 C CA . THR A 1 153 ? 32.720 -1.408 -19.062 1.00 80.31 153 THR A CA 1
ATOM 1203 C C . THR A 1 153 ? 32.864 -2.282 -20.302 1.00 80.31 153 THR A C 1
ATOM 1205 O O . THR A 1 153 ? 32.807 -3.503 -20.201 1.00 80.31 153 THR A O 1
ATOM 1208 N N . GLY A 1 154 ? 32.968 -1.687 -21.492 1.00 77.69 154 GLY A N 1
ATOM 1209 C CA . GLY A 1 154 ? 32.895 -2.389 -22.777 1.00 77.69 154 GLY A CA 1
ATOM 1210 C C . GLY A 1 154 ? 31.506 -2.950 -23.113 1.00 77.69 154 GLY A C 1
ATOM 1211 O O . GLY A 1 154 ? 31.268 -3.362 -24.249 1.00 77.69 154 GLY A O 1
ATOM 1212 N N . CYS A 1 155 ? 30.563 -2.931 -22.169 1.00 71.81 155 CYS A N 1
ATOM 1213 C CA . CYS A 1 155 ? 29.236 -3.512 -22.303 1.00 71.81 155 CYS A CA 1
ATOM 1214 C C . CYS A 1 155 ? 28.170 -2.416 -22.367 1.00 71.81 155 CYS A C 1
ATOM 1216 O O . CYS A 1 155 ? 28.197 -1.436 -21.629 1.00 71.81 155 CYS A O 1
ATOM 1218 N N . SER A 1 156 ? 27.189 -2.577 -23.250 1.00 67.56 156 SER A N 1
ATOM 1219 C CA . SER A 1 156 ? 26.024 -1.695 -23.289 1.00 67.56 156 SER A CA 1
ATOM 1220 C C . SER A 1 156 ? 24.833 -2.422 -23.895 1.00 67.56 156 SER A C 1
ATOM 1222 O O . SER A 1 156 ? 24.991 -3.321 -24.723 1.00 67.56 156 SER A O 1
ATOM 1224 N N . ARG A 1 157 ? 23.624 -2.053 -23.470 1.00 67.56 157 ARG A N 1
ATOM 1225 C CA . ARG A 1 157 ? 22.390 -2.566 -24.069 1.00 67.56 157 ARG A CA 1
ATOM 1226 C C . ARG A 1 157 ? 22.071 -1.782 -25.333 1.00 67.56 157 ARG A C 1
ATOM 1228 O O . ARG A 1 157 ? 21.991 -0.559 -25.292 1.00 67.56 157 ARG A O 1
ATOM 1235 N N . PHE A 1 158 ? 21.799 -2.487 -26.431 1.00 60.44 158 PHE A N 1
ATOM 1236 C CA . PHE A 1 158 ? 21.427 -1.867 -27.708 1.00 60.44 158 PHE A CA 1
ATOM 1237 C C . PHE A 1 158 ? 20.204 -0.941 -27.580 1.00 60.44 158 PHE A C 1
ATOM 1239 O O . PHE A 1 158 ? 20.207 0.155 -28.133 1.00 60.44 158 PHE A O 1
ATOM 1246 N N . SER A 1 159 ? 19.223 -1.326 -26.753 1.00 60.84 159 SER A N 1
ATOM 1247 C CA . SER A 1 159 ? 18.037 -0.516 -26.437 1.00 60.84 159 SER A CA 1
ATOM 1248 C C . SER A 1 159 ? 18.346 0.818 -25.748 1.00 60.84 159 SER A C 1
ATOM 1250 O O . SER A 1 159 ? 17.502 1.707 -25.751 1.00 60.84 159 SER A O 1
ATOM 1252 N N . HIS A 1 160 ? 19.532 0.970 -25.148 1.00 63.78 160 HIS A N 1
ATOM 1253 C CA . HIS A 1 160 ? 19.961 2.214 -24.508 1.00 63.78 160 HIS A CA 1
ATOM 1254 C C . HIS A 1 160 ? 20.730 3.103 -25.495 1.00 63.78 160 HIS A C 1
ATOM 1256 O O . HIS A 1 160 ? 20.616 4.318 -25.438 1.00 63.78 160 HIS A O 1
ATOM 1262 N N . ILE A 1 161 ? 21.500 2.519 -26.417 1.00 62.50 161 ILE A N 1
ATOM 1263 C CA . ILE A 1 161 ? 22.333 3.282 -27.364 1.00 62.50 161 ILE A CA 1
ATOM 1264 C C . ILE A 1 161 ? 21.461 4.024 -28.389 1.00 62.50 161 ILE A C 1
ATOM 1266 O O . ILE A 1 161 ? 21.764 5.164 -28.733 1.00 62.50 161 ILE A O 1
ATOM 1270 N N . PHE A 1 162 ? 20.368 3.399 -28.841 1.00 62.41 162 PHE A N 1
ATOM 1271 C CA . PHE A 1 162 ? 19.410 3.999 -29.770 1.00 62.41 162 PHE A CA 1
ATOM 1272 C C . PHE A 1 162 ? 17.977 3.788 -29.268 1.00 62.41 162 PHE A C 1
ATOM 1274 O O . PHE A 1 162 ? 17.416 2.709 -29.478 1.00 62.41 162 PHE A O 1
ATOM 1281 N N . PRO A 1 163 ? 17.356 4.784 -28.607 1.00 64.19 163 PRO A N 1
ATOM 1282 C CA . PRO A 1 163 ? 15.956 4.670 -28.226 1.00 64.19 163 PRO A CA 1
ATOM 1283 C C . PRO A 1 163 ? 15.086 4.585 -29.486 1.00 64.19 163 PRO A C 1
ATOM 1285 O O . PRO A 1 163 ? 15.362 5.239 -30.492 1.00 64.19 163 PRO A O 1
ATOM 1288 N N . SER A 1 164 ? 14.005 3.807 -29.437 1.00 62.12 164 SER A N 1
ATOM 1289 C CA . SER A 1 164 ? 13.066 3.662 -30.561 1.00 62.12 164 SER A CA 1
ATOM 1290 C C . SER A 1 164 ? 12.473 5.003 -31.018 1.00 62.12 164 SER A C 1
ATOM 1292 O O . SER A 1 164 ? 12.199 5.182 -32.202 1.00 62.12 164 SER A O 1
ATOM 1294 N N . SER A 1 165 ? 12.364 5.983 -30.115 1.00 63.22 165 SER A N 1
ATOM 1295 C CA . SER A 1 165 ? 11.972 7.360 -30.438 1.00 63.22 165 SER A CA 1
ATOM 1296 C C . SER A 1 165 ? 12.929 8.058 -31.410 1.00 63.22 165 SER A C 1
ATOM 1298 O O . SER A 1 165 ? 12.484 8.863 -32.222 1.00 63.22 165 SER A O 1
ATOM 1300 N N . ALA A 1 166 ? 14.223 7.716 -31.421 1.00 64.69 166 ALA A N 1
ATOM 1301 C CA . ALA A 1 166 ? 15.166 8.267 -32.396 1.00 64.69 166 ALA A CA 1
ATOM 1302 C C . ALA A 1 166 ? 14.789 7.875 -33.835 1.00 64.69 166 ALA A C 1
ATOM 1304 O O . ALA A 1 166 ? 14.971 8.671 -34.754 1.00 64.69 166 ALA A O 1
ATOM 1305 N N . TYR A 1 167 ? 14.198 6.688 -34.025 1.00 66.75 167 TYR A N 1
ATOM 1306 C CA . TYR A 1 167 ? 13.706 6.243 -35.330 1.00 66.75 167 TYR A CA 1
ATOM 1307 C C . TYR A 1 167 ? 12.434 6.979 -35.770 1.00 66.75 167 TYR A C 1
ATOM 1309 O O . TYR A 1 167 ? 12.216 7.115 -36.970 1.00 66.75 167 TYR A O 1
ATOM 1317 N N . GLN A 1 168 ? 11.627 7.511 -34.841 1.00 68.69 168 GLN A N 1
ATOM 1318 C CA . GLN A 1 168 ? 10.417 8.280 -35.179 1.00 68.69 168 GLN A CA 1
ATOM 1319 C C . GLN A 1 168 ? 10.743 9.593 -35.902 1.00 68.69 168 GLN A C 1
ATOM 1321 O O . GLN A 1 168 ? 9.950 10.079 -36.704 1.00 68.69 168 GLN A O 1
ATOM 1326 N N . HIS A 1 169 ? 11.922 10.160 -35.643 1.00 66.50 169 HIS A N 1
ATOM 1327 C CA . HIS A 1 169 ? 12.381 11.392 -36.282 1.00 66.50 169 HIS A CA 1
ATOM 1328 C C . HIS A 1 169 ? 13.168 11.153 -37.578 1.00 66.50 169 HIS A C 1
ATOM 1330 O O . HIS A 1 169 ? 13.555 12.119 -38.240 1.00 66.50 169 HIS A O 1
ATOM 1336 N N . ILE A 1 170 ? 13.397 9.895 -37.974 1.00 72.25 170 ILE A N 1
ATOM 1337 C CA . ILE A 1 170 ? 14.047 9.590 -39.250 1.00 72.25 170 ILE A CA 1
ATOM 1338 C C . ILE A 1 170 ? 13.065 9.906 -40.375 1.00 72.25 170 ILE A C 1
ATOM 1340 O O . ILE A 1 170 ? 12.038 9.255 -40.542 1.00 72.25 170 ILE A O 1
ATOM 1344 N N . LYS A 1 171 ? 13.408 10.918 -41.172 1.00 68.62 171 LYS A N 1
ATOM 1345 C CA . LYS A 1 171 ? 12.684 11.276 -42.393 1.00 68.62 171 LYS A CA 1
ATOM 1346 C C . LYS A 1 171 ? 13.402 10.718 -43.616 1.00 68.62 171 LYS A C 1
ATOM 1348 O O . LYS A 1 171 ? 14.630 10.610 -43.646 1.00 68.62 171 LYS A O 1
ATOM 1353 N N . MET A 1 172 ? 12.636 10.395 -44.654 1.00 72.25 172 MET A N 1
ATOM 1354 C CA . MET A 1 172 ? 13.203 10.064 -45.958 1.00 72.25 172 MET A CA 1
ATOM 1355 C C . MET A 1 172 ? 13.921 11.298 -46.520 1.00 72.25 172 MET A C 1
ATOM 1357 O O . MET A 1 172 ? 13.293 12.322 -46.765 1.00 72.25 172 MET A O 1
ATOM 1361 N N . HIS A 1 173 ? 15.233 11.195 -46.734 1.00 66.06 173 HIS A N 1
ATOM 1362 C CA . HIS A 1 173 ? 16.040 12.306 -47.2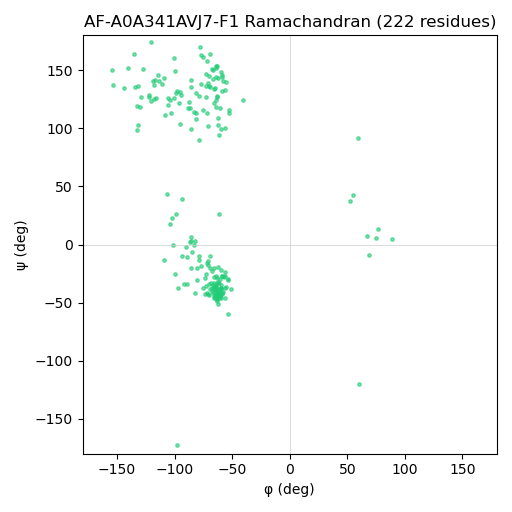53 1.00 66.06 173 HIS A CA 1
ATOM 1363 C C . HIS A 1 173 ? 16.107 12.320 -48.781 1.00 66.06 173 HIS A C 1
ATOM 1365 O O . HIS A 1 173 ? 16.201 13.379 -49.395 1.00 66.06 173 HIS A O 1
ATOM 1371 N N . LYS A 1 174 ? 16.102 11.140 -49.410 1.00 67.62 174 LYS A N 1
ATOM 1372 C CA . LYS A 1 174 ? 16.235 11.008 -50.859 1.00 67.62 174 LYS A CA 1
ATOM 1373 C C . LYS A 1 174 ? 15.574 9.724 -51.340 1.00 67.62 174 LYS A C 1
ATOM 1375 O O . LYS A 1 174 ? 15.771 8.669 -50.741 1.00 67.62 174 LYS A O 1
ATOM 1380 N N . ARG A 1 175 ? 14.842 9.813 -52.450 1.00 71.19 175 ARG A N 1
ATOM 1381 C CA . ARG A 1 175 ? 14.341 8.659 -53.203 1.00 71.19 175 ARG A CA 1
ATOM 1382 C C . ARG A 1 175 ? 15.193 8.503 -54.456 1.00 71.19 175 ARG A C 1
ATOM 1384 O O . ARG A 1 175 ? 15.339 9.452 -55.219 1.00 71.19 175 ARG A O 1
ATOM 1391 N N . ILE A 1 176 ? 15.780 7.327 -54.645 1.00 72.06 176 ILE A N 1
ATOM 1392 C CA . ILE A 1 176 ? 16.599 7.012 -55.820 1.00 72.06 176 ILE A CA 1
ATOM 1393 C C . ILE A 1 176 ? 15.976 5.798 -56.499 1.00 72.06 176 ILE A C 1
ATOM 1395 O O . ILE A 1 176 ? 15.712 4.791 -55.844 1.00 72.06 176 ILE A O 1
ATOM 1399 N N . LEU A 1 177 ? 15.738 5.901 -57.804 1.00 71.62 177 LEU A N 1
ATOM 1400 C CA . LEU A 1 177 ? 15.366 4.759 -58.631 1.00 71.62 177 LEU A CA 1
ATOM 1401 C C . LEU A 1 177 ? 16.647 4.008 -58.999 1.00 71.62 177 LEU A C 1
ATOM 1403 O O . LEU A 1 177 ? 17.465 4.517 -59.758 1.00 71.62 177 LEU A O 1
ATOM 1407 N N . GLY A 1 178 ? 16.844 2.834 -58.397 1.00 67.50 178 GLY A N 1
ATOM 1408 C CA . GLY A 1 178 ? 17.973 1.952 -58.707 1.00 67.50 178 GLY A CA 1
ATOM 1409 C C . GLY A 1 178 ? 17.613 0.849 -59.701 1.00 67.50 178 GLY A C 1
ATOM 1410 O O . GLY A 1 178 ? 18.413 0.521 -60.568 1.00 67.50 178 GLY A O 1
ATOM 1411 N N . HIS A 1 179 ? 16.401 0.301 -59.593 1.00 71.19 179 HIS A N 1
ATOM 1412 C CA . HIS A 1 179 ? 15.948 -0.855 -60.363 1.00 71.19 179 HIS A CA 1
ATOM 1413 C C . HIS A 1 179 ? 14.493 -0.694 -60.797 1.00 71.19 179 HIS A C 1
ATOM 1415 O O . HIS A 1 179 ? 13.699 -0.070 -60.096 1.00 71.19 179 HIS A O 1
ATOM 1421 N N . LEU A 1 180 ? 14.141 -1.314 -61.925 1.00 74.81 180 LEU A N 1
ATOM 1422 C CA . LEU A 1 180 ? 12.763 -1.394 -62.435 1.00 74.81 180 LEU A CA 1
ATOM 1423 C C . LEU A 1 180 ? 11.964 -2.570 -61.835 1.00 74.81 180 LEU A C 1
ATOM 1425 O O . LEU A 1 180 ? 10.834 -2.818 -62.239 1.00 74.81 180 LEU A O 1
ATOM 1429 N N . SER A 1 181 ? 12.556 -3.321 -60.903 1.00 72.00 181 SER A N 1
ATOM 1430 C CA . SER A 1 181 ? 11.954 -4.489 -60.245 1.00 72.00 181 SER A CA 1
ATOM 1431 C C . SER A 1 181 ? 12.213 -4.451 -58.737 1.00 72.00 181 SER A C 1
ATOM 1433 O O . SER A 1 181 ? 13.065 -3.683 -58.279 1.00 72.00 181 SER A O 1
ATOM 1435 N N . SER A 1 182 ? 11.467 -5.244 -57.963 1.00 76.06 182 SER A N 1
ATOM 1436 C CA . SER A 1 182 ? 11.588 -5.300 -56.503 1.00 76.06 182 SER A CA 1
ATOM 1437 C C . SER A 1 182 ? 13.000 -5.694 -56.071 1.00 76.06 182 SER A C 1
ATOM 1439 O O . SER A 1 182 ? 13.585 -6.656 -56.569 1.00 76.06 182 SER A O 1
ATOM 1441 N N . VAL A 1 183 ? 13.545 -4.937 -55.121 1.00 75.56 183 VAL A N 1
ATOM 1442 C CA . VAL A 1 183 ? 14.864 -5.192 -54.540 1.00 75.56 183 VAL A CA 1
ATOM 1443 C C . VAL A 1 183 ? 14.696 -6.156 -53.375 1.00 75.56 183 VAL A C 1
ATOM 1445 O O . VAL A 1 183 ? 13.967 -5.853 -52.432 1.00 75.56 183 VAL A O 1
ATOM 1448 N N . TYR A 1 184 ? 15.381 -7.296 -53.434 1.00 79.38 184 TYR A N 1
ATOM 1449 C CA . TYR A 1 184 ? 15.299 -8.328 -52.395 1.00 79.38 184 TYR A CA 1
ATOM 1450 C C . TYR A 1 184 ? 16.479 -8.279 -51.426 1.00 79.38 184 TYR A C 1
ATOM 1452 O O . TYR A 1 184 ? 16.350 -8.700 -50.280 1.00 79.38 184 TYR A O 1
ATOM 1460 N N . CYS A 1 185 ? 17.625 -7.749 -51.863 1.00 78.69 185 CYS A N 1
ATOM 1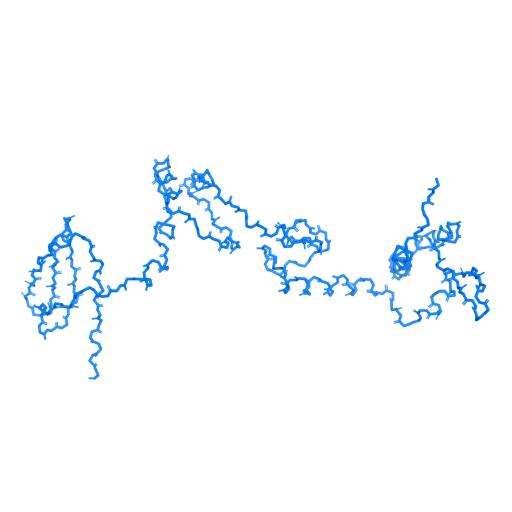461 C CA . CYS A 1 185 ? 18.821 -7.652 -51.035 1.00 78.69 185 CYS A CA 1
ATOM 1462 C C . CYS A 1 185 ? 19.462 -6.266 -51.147 1.00 78.69 185 CYS A C 1
ATOM 1464 O O . CYS A 1 185 ? 19.609 -5.714 -52.243 1.00 78.69 185 CYS A O 1
ATOM 1466 N N . VAL A 1 186 ? 19.852 -5.722 -49.993 1.00 82.50 186 VAL A N 1
ATOM 1467 C CA . VAL A 1 186 ? 20.591 -4.466 -49.860 1.00 82.50 186 VAL A CA 1
ATOM 1468 C C . VAL A 1 186 ? 21.799 -4.713 -48.964 1.00 82.50 186 VAL A C 1
ATOM 1470 O O . VAL A 1 186 ? 21.650 -5.206 -47.849 1.00 82.50 186 VAL A O 1
ATOM 1473 N N . ALA A 1 187 ? 22.988 -4.347 -49.434 1.00 80.56 187 ALA A N 1
ATOM 1474 C CA . ALA A 1 187 ? 24.222 -4.413 -48.660 1.00 80.56 187 ALA A CA 1
ATOM 1475 C C . ALA A 1 187 ? 24.949 -3.065 -48.682 1.00 80.56 187 ALA A C 1
ATOM 1477 O O . ALA A 1 187 ? 24.862 -2.308 -49.649 1.00 80.56 187 ALA A O 1
ATOM 1478 N N . PHE A 1 188 ? 25.693 -2.769 -47.620 1.00 80.12 188 PHE A N 1
ATOM 1479 C CA . PHE A 1 188 ? 26.495 -1.554 -47.504 1.00 80.12 188 PHE A CA 1
ATOM 1480 C C . PHE A 1 188 ? 27.974 -1.911 -47.483 1.00 80.12 188 PHE A C 1
ATOM 1482 O O . PHE A 1 188 ? 28.382 -2.882 -46.846 1.00 80.12 188 PHE A O 1
ATOM 1489 N N . ASP A 1 189 ? 28.787 -1.103 -48.157 1.00 79.62 189 ASP A N 1
ATOM 1490 C CA . ASP A 1 189 ? 30.237 -1.177 -47.997 1.00 79.62 189 ASP A CA 1
ATOM 1491 C C . ASP A 1 189 ? 30.645 -0.811 -46.557 1.00 79.62 189 ASP A C 1
ATOM 1493 O O . ASP A 1 189 ? 29.972 -0.012 -45.900 1.00 79.62 189 ASP A O 1
ATOM 1497 N N . ARG A 1 190 ? 31.791 -1.320 -46.083 1.00 73.00 190 ARG A N 1
ATOM 1498 C CA . ARG A 1 190 ? 32.350 -1.015 -44.749 1.00 73.00 190 ARG A CA 1
ATOM 1499 C C . ARG A 1 190 ? 32.544 0.488 -44.529 1.00 73.00 190 ARG A C 1
ATOM 1501 O O . ARG A 1 190 ? 32.504 0.954 -43.397 1.00 73.00 190 ARG A O 1
ATOM 1508 N N . SER A 1 191 ? 32.745 1.246 -45.610 1.00 72.12 191 SER A N 1
ATOM 1509 C CA . SER A 1 191 ? 32.869 2.707 -45.582 1.00 72.12 191 SER A CA 1
ATOM 1510 C C . SER A 1 191 ? 31.532 3.456 -45.477 1.00 72.12 191 SER A C 1
ATOM 1512 O O . SER A 1 191 ? 31.530 4.668 -45.265 1.00 72.12 191 SER A O 1
ATOM 1514 N N . GLY A 1 192 ? 30.396 2.779 -45.688 1.00 67.00 192 GLY A N 1
ATOM 1515 C CA . GLY A 1 192 ? 29.061 3.384 -45.738 1.00 67.00 192 GLY A CA 1
ATOM 1516 C C . GLY A 1 192 ? 28.820 4.319 -46.933 1.00 67.00 192 GLY A C 1
ATOM 1517 O O . GLY A 1 192 ? 27.788 4.983 -46.989 1.00 67.00 192 GLY A O 1
ATOM 1518 N N . ARG A 1 193 ? 29.760 4.397 -47.889 1.00 73.88 193 ARG A N 1
ATOM 1519 C CA . ARG A 1 193 ? 29.686 5.289 -49.068 1.00 73.88 193 ARG A CA 1
ATOM 1520 C C . ARG A 1 193 ? 29.091 4.631 -50.310 1.00 73.88 193 ARG A C 1
ATOM 1522 O O . ARG A 1 193 ? 28.885 5.293 -51.329 1.00 73.88 193 ARG A O 1
ATOM 1529 N N . ARG A 1 194 ? 28.895 3.314 -50.273 1.00 80.38 194 ARG A N 1
ATOM 1530 C CA . ARG A 1 194 ? 28.347 2.535 -51.385 1.00 80.38 194 ARG A CA 1
ATOM 1531 C C . ARG A 1 194 ? 27.241 1.631 -50.877 1.00 80.38 194 ARG A C 1
ATOM 1533 O O . ARG A 1 194 ? 27.396 0.992 -49.836 1.00 80.38 194 ARG A O 1
ATOM 1540 N N . ILE A 1 195 ? 26.158 1.590 -51.636 1.00 82.50 195 ILE A N 1
ATOM 1541 C CA . ILE A 1 195 ? 25.000 0.739 -51.395 1.00 82.50 195 ILE A CA 1
ATOM 1542 C C . ILE A 1 195 ? 24.889 -0.199 -52.589 1.00 82.50 195 ILE A C 1
ATOM 1544 O O . ILE A 1 195 ? 24.838 0.250 -53.735 1.00 82.50 195 ILE A O 1
ATOM 1548 N N . PHE A 1 196 ? 24.854 -1.492 -52.315 1.00 83.56 196 PHE A N 1
ATOM 1549 C CA . PHE A 1 196 ? 24.640 -2.542 -53.294 1.00 83.56 196 PHE A CA 1
ATOM 1550 C C . PHE A 1 196 ? 23.188 -2.977 -53.199 1.00 83.56 196 PHE A C 1
ATOM 1552 O O . PHE A 1 196 ? 22.707 -3.308 -52.118 1.00 83.56 196 PHE A O 1
ATOM 1559 N N . THR A 1 197 ? 22.489 -2.958 -54.324 1.00 84.19 197 THR A N 1
ATOM 1560 C CA . THR A 1 197 ? 21.096 -3.403 -54.417 1.00 84.19 197 THR A CA 1
ATOM 1561 C C . THR A 1 197 ? 21.013 -4.510 -55.454 1.00 84.19 197 THR A C 1
ATOM 1563 O O . THR A 1 197 ? 21.483 -4.321 -56.579 1.00 84.19 197 THR A O 1
ATOM 1566 N N . ALA A 1 198 ? 20.440 -5.653 -55.079 1.00 81.62 198 ALA A N 1
ATOM 1567 C CA . ALA A 1 198 ? 20.284 -6.810 -55.957 1.00 81.62 198 ALA A CA 1
ATOM 1568 C C . ALA A 1 198 ? 18.803 -7.133 -56.194 1.00 81.62 198 ALA A C 1
ATOM 1570 O O . ALA A 1 198 ? 17.965 -7.030 -55.288 1.00 81.62 198 ALA A O 1
ATOM 1571 N N . THR A 1 199 ? 18.500 -7.530 -57.428 1.00 79.44 199 THR A N 1
ATOM 1572 C CA . THR A 1 199 ? 17.159 -7.932 -57.874 1.00 79.44 199 THR A CA 1
ATOM 1573 C C . THR A 1 199 ? 17.172 -9.371 -58.381 1.00 79.44 199 THR A C 1
ATOM 1575 O O . THR A 1 199 ? 18.222 -10.003 -58.431 1.00 79.44 199 THR A O 1
ATOM 1578 N N . THR A 1 200 ? 16.001 -9.912 -58.717 1.00 75.25 200 THR A N 1
ATOM 1579 C CA . THR A 1 200 ? 15.862 -11.253 -59.315 1.00 75.25 200 THR A CA 1
ATOM 1580 C C . THR A 1 200 ? 16.404 -11.338 -60.735 1.00 75.25 200 THR A C 1
ATOM 1582 O O . THR A 1 200 ? 16.708 -12.426 -61.210 1.00 75.25 200 THR A O 1
ATOM 1585 N N . LYS A 1 201 ? 16.537 -10.200 -61.419 1.00 68.06 201 LYS A N 1
ATOM 1586 C CA . LYS A 1 201 ? 17.344 -10.107 -62.634 1.00 68.06 201 LYS A CA 1
ATOM 1587 C C . LYS A 1 201 ? 18.796 -10.053 -62.173 1.00 68.06 201 LYS A C 1
ATOM 1589 O O . LYS A 1 201 ? 19.065 -9.346 -61.210 1.00 68.06 201 LYS A O 1
ATOM 1594 N N . GLU A 1 202 ? 19.711 -10.759 -62.832 1.00 62.66 202 GLU A N 1
ATOM 1595 C CA . GLU A 1 202 ? 21.141 -10.937 -62.479 1.00 62.66 202 GLU A CA 1
ATOM 1596 C C . GLU A 1 202 ? 21.985 -9.629 -62.452 1.00 62.66 202 GLU A C 1
ATOM 1598 O O . GLU A 1 202 ? 23.194 -9.624 -62.655 1.00 62.66 202 GLU A O 1
ATOM 1603 N N . VAL A 1 203 ? 21.349 -8.482 -62.212 1.00 68.19 203 VAL A N 1
ATOM 1604 C CA . VAL A 1 203 ? 21.878 -7.127 -62.216 1.00 68.19 203 VAL A CA 1
ATOM 1605 C C . VAL A 1 203 ? 22.006 -6.618 -60.781 1.00 68.19 203 VAL A C 1
ATOM 1607 O O . VAL A 1 203 ? 21.037 -6.565 -60.015 1.00 68.19 203 VAL A O 1
ATOM 1610 N N . VAL A 1 204 ? 23.213 -6.166 -60.440 1.00 75.38 204 VAL A N 1
ATOM 1611 C CA . VAL A 1 204 ? 23.519 -5.463 -59.190 1.00 75.38 204 VAL A CA 1
ATOM 1612 C C . VAL A 1 204 ? 23.726 -3.981 -59.498 1.00 75.38 204 VAL A C 1
ATOM 1614 O O . VAL A 1 204 ? 24.642 -3.626 -60.236 1.00 75.38 204 VAL A O 1
ATOM 1617 N N . CYS A 1 205 ? 22.914 -3.101 -58.905 1.00 78.06 205 CYS A N 1
ATOM 1618 C CA . CYS A 1 205 ? 23.139 -1.654 -58.998 1.00 78.06 205 CYS A CA 1
ATOM 1619 C C . CYS A 1 205 ? 23.927 -1.168 -57.783 1.00 78.06 205 CYS A C 1
ATOM 1621 O O . CYS A 1 205 ? 23.546 -1.414 -56.632 1.00 78.06 205 CYS A O 1
ATOM 1623 N N . ILE A 1 206 ? 25.010 -0.440 -58.058 1.00 79.81 206 ILE A N 1
ATOM 1624 C CA . ILE A 1 206 ? 25.872 0.183 -57.055 1.00 79.81 206 ILE A CA 1
ATOM 1625 C C . ILE A 1 206 ? 25.546 1.672 -57.007 1.00 79.81 206 ILE A C 1
ATOM 1627 O O . ILE A 1 206 ? 25.816 2.411 -57.952 1.00 79.81 206 ILE A O 1
ATOM 1631 N N . LEU A 1 207 ? 24.992 2.128 -55.887 1.00 75.69 207 LEU A N 1
ATOM 1632 C CA . LEU A 1 207 ? 24.736 3.541 -55.637 1.00 75.69 207 LEU A CA 1
ATOM 1633 C C . LEU A 1 207 ? 25.855 4.114 -54.772 1.00 75.69 207 LEU A C 1
ATOM 1635 O O . LEU A 1 207 ? 26.197 3.559 -53.728 1.00 75.69 207 LEU A O 1
ATOM 1639 N N . ARG A 1 208 ? 26.416 5.248 -55.194 1.00 72.94 208 ARG A N 1
ATOM 1640 C CA . ARG A 1 208 ? 27.403 5.997 -54.413 1.00 72.94 208 ARG A CA 1
ATOM 1641 C C . ARG A 1 208 ? 26.702 7.110 -53.639 1.00 72.94 208 ARG A C 1
ATOM 1643 O O . ARG A 1 208 ? 26.068 7.973 -54.243 1.00 72.94 208 ARG A O 1
ATOM 1650 N N . SER A 1 209 ? 26.837 7.106 -52.318 1.00 65.38 209 SER A N 1
ATOM 1651 C CA . SER A 1 209 ? 26.387 8.197 -51.455 1.00 65.38 209 SER A CA 1
ATOM 1652 C C . SER A 1 209 ? 27.553 9.146 -51.162 1.00 65.38 209 SER A C 1
ATOM 1654 O O . SER A 1 209 ? 28.657 8.727 -50.812 1.00 65.38 209 SER A O 1
ATOM 1656 N N . SER A 1 210 ? 27.321 10.449 -51.337 1.00 59.41 210 SER A N 1
ATOM 1657 C CA . SER A 1 210 ? 28.232 11.509 -50.877 1.00 59.41 210 SER A CA 1
ATOM 1658 C C . SER A 1 210 ? 27.981 11.890 -49.416 1.00 59.41 210 SER A C 1
ATOM 1660 O O . SER A 1 210 ? 28.865 12.432 -48.759 1.00 59.41 210 SER A O 1
ATOM 1662 N N . THR A 1 211 ? 26.798 11.571 -48.890 1.00 56.25 211 THR A N 1
ATOM 1663 C CA . THR A 1 211 ? 26.432 11.740 -47.487 1.00 56.25 211 THR A CA 1
ATOM 1664 C C . THR A 1 211 ? 26.854 10.520 -46.671 1.00 56.25 211 THR A C 1
ATOM 1666 O O . THR A 1 211 ? 26.396 9.399 -46.893 1.00 56.25 211 THR A O 1
ATOM 1669 N N . SER A 1 212 ? 27.749 10.750 -45.712 1.00 45.97 212 SER A N 1
ATOM 1670 C CA . SER A 1 212 ? 28.126 9.778 -44.686 1.00 45.97 212 SER A CA 1
ATOM 1671 C C . SER A 1 212 ? 26.923 9.516 -43.778 1.00 45.97 212 SER A C 1
ATOM 1673 O O . SER A 1 212 ? 26.435 10.451 -43.154 1.00 45.97 212 SER A O 1
ATOM 1675 N N . TRP A 1 213 ? 26.494 8.254 -43.694 1.00 47.69 213 TRP A N 1
ATOM 1676 C CA . TRP A 1 213 ? 25.468 7.750 -42.773 1.00 47.69 213 TRP A CA 1
ATOM 1677 C C . TRP A 1 213 ? 24.091 8.414 -42.910 1.00 47.69 213 TRP A C 1
ATOM 1679 O O . TRP A 1 213 ? 23.759 9.391 -42.251 1.00 47.69 213 TRP A O 1
ATOM 1689 N N . SER A 1 214 ? 23.236 7.819 -43.736 1.00 46.00 214 SER A N 1
ATOM 1690 C CA . SER A 1 214 ? 21.785 8.013 -43.647 1.00 46.00 214 SER A CA 1
ATOM 1691 C C . SER A 1 214 ? 21.130 6.638 -43.706 1.00 46.00 214 SER A C 1
ATOM 1693 O O . SER A 1 214 ? 21.324 5.904 -44.673 1.00 46.00 214 SER A O 1
ATOM 1695 N N . SER A 1 215 ? 20.402 6.265 -42.649 1.00 49.03 215 SER A N 1
ATOM 1696 C CA . SER A 1 215 ? 19.603 5.039 -42.612 1.00 49.03 215 SER A CA 1
ATOM 1697 C C . SER A 1 215 ? 18.683 4.995 -43.832 1.00 49.03 215 SER A C 1
ATOM 1699 O O . SER A 1 215 ? 17.811 5.850 -43.985 1.00 49.03 215 SER A O 1
ATOM 1701 N N . LEU A 1 216 ? 18.885 4.016 -44.713 1.00 46.28 216 LEU A N 1
ATOM 1702 C CA . LEU A 1 216 ? 17.969 3.764 -45.820 1.00 46.28 216 LEU A CA 1
ATOM 1703 C C . LEU A 1 216 ? 16.822 2.905 -45.304 1.00 46.28 216 LEU A C 1
ATOM 1705 O O . LEU A 1 216 ? 17.018 1.746 -44.950 1.00 46.28 216 LEU A O 1
ATOM 1709 N N . GLN A 1 217 ? 15.619 3.468 -45.290 1.00 41.12 217 GLN A N 1
ATOM 1710 C CA . GLN A 1 217 ? 14.403 2.668 -45.315 1.00 41.12 217 GLN A CA 1
ATOM 1711 C C . GLN A 1 217 ? 14.137 2.267 -46.765 1.00 41.12 217 GLN A C 1
ATOM 1713 O O . GLN A 1 217 ? 13.829 3.110 -47.609 1.00 41.12 217 GLN A O 1
ATOM 1718 N N . THR A 1 218 ? 14.240 0.977 -47.064 1.00 36.66 218 THR A N 1
ATOM 1719 C CA . THR A 1 218 ? 13.560 0.396 -48.219 1.00 36.66 218 THR A CA 1
ATOM 1720 C C . THR A 1 218 ? 12.070 0.370 -47.899 1.00 36.66 218 THR A C 1
ATOM 1722 O O . THR A 1 218 ? 11.606 -0.469 -47.133 1.00 36.66 218 THR A O 1
ATOM 1725 N N . LEU A 1 219 ? 11.307 1.316 -48.450 1.00 31.77 219 LEU A N 1
ATOM 1726 C CA . LEU A 1 219 ? 9.856 1.160 -48.494 1.00 31.77 219 LEU A CA 1
ATOM 1727 C C . LEU A 1 219 ? 9.553 -0.057 -49.379 1.00 31.77 219 LEU A C 1
ATOM 1729 O O . LEU A 1 219 ? 10.000 -0.063 -50.532 1.00 31.77 219 LEU A O 1
ATOM 1733 N N . PRO A 1 220 ? 8.809 -1.070 -48.901 1.00 29.33 220 PRO A N 1
ATOM 1734 C CA . PRO A 1 220 ? 8.171 -1.989 -49.819 1.00 29.33 220 PRO A CA 1
ATOM 1735 C C . PRO A 1 220 ? 7.225 -1.140 -50.670 1.00 29.33 220 PRO A C 1
ATOM 1737 O O . PRO A 1 220 ? 6.320 -0.485 -50.153 1.00 29.33 220 PRO A O 1
ATOM 1740 N N . LEU A 1 221 ? 7.472 -1.093 -51.977 1.00 31.39 221 LEU A N 1
ATOM 1741 C CA . LEU A 1 221 ? 6.432 -0.713 -52.919 1.00 31.39 221 LEU A CA 1
ATOM 1742 C C . LEU A 1 221 ? 5.336 -1.770 -52.757 1.00 31.39 221 LEU A C 1
ATOM 1744 O O . LEU A 1 221 ? 5.437 -2.853 -53.326 1.00 31.39 221 LEU A O 1
ATOM 1748 N N . MET A 1 222 ? 4.338 -1.485 -51.915 1.00 25.52 222 MET A N 1
ATOM 1749 C CA . MET A 1 222 ? 3.033 -2.121 -52.032 1.00 25.52 222 MET A CA 1
ATOM 1750 C C . MET A 1 222 ? 2.527 -1.755 -53.424 1.00 25.52 222 MET A C 1
ATOM 1752 O O . MET A 1 222 ? 2.099 -0.627 -53.662 1.00 25.52 222 MET A O 1
ATOM 1756 N N . PHE A 1 223 ? 2.674 -2.687 -54.358 1.00 27.09 223 PHE A N 1
ATOM 1757 C CA . PHE A 1 223 ? 1.856 -2.699 -55.554 1.00 27.09 223 PHE A CA 1
ATOM 1758 C C . PHE A 1 223 ? 0.481 -3.216 -55.121 1.00 27.09 223 PHE A C 1
ATOM 1760 O O . PHE A 1 223 ? 0.376 -4.325 -54.598 1.00 27.09 223 PHE A O 1
ATOM 1767 N N . SER A 1 224 ? -0.516 -2.339 -55.243 1.00 29.45 224 SER A N 1
ATOM 1768 C CA . SER A 1 224 ? -1.941 -2.671 -55.324 1.00 29.45 224 SER A CA 1
ATOM 1769 C C . SER A 1 224 ? -2.219 -3.621 -56.480 1.00 29.45 224 SER A C 1
ATOM 1771 O O . SER A 1 224 ? -1.602 -3.378 -57.545 1.00 29.45 224 SER A O 1
#

Mean predicted aligned error: 15.94 Å

Sequence (224 aa):
MAAAPTQIEAELYYLIARFLQSGPCNKSAQVLVQELEEHQLIPRRLDWEGREHRRSFEDLVAANAHIPPDYLLKICERIGPLLDKEIPQSVPGVQTLLGVGRQSLLRDAKDCKSTLWNGSAFAALHRGRPPELPVNYVKPPNVVNITSARQLTGCSRFSHIFPSSAYQHIKMHKRILGHLSSVYCVAFDRSGRRIFTATTKEVVCILRSSTSWSSLQTLPLMFS